Protein AF-A0AAD5Q798-F1 (afdb_monomer)

pLDDT: mean 70.75, std 25.36, range [23.7, 98.62]

Foldseek 3Di:
DDDDDDDDDDDDDDDDPDDDPPDPVVVVPPPPPDDLLVQFLVLQVLLQVLQVVVVADRAFEDLLQQQLAAVQQVQCLVVVHWDQQGPVRDHSVRSSVVSVAAFQFKDKDKDKAQRGSVRVSVVQCVDPQSVCQSNPRQFHYKHKHWDHNAPMIMIMIMTTDHPPGDRPPDRSDCVSCDDDDDDDDDDDDDDDDDPDPDPDPDDDNPPTDGDDPDDDPDPDPDDDDDDDDDDDDDDDDDDDDDDDDDDDDDDDDD

Structure (mmCIF, N/CA/C/O backbone):
data_AF-A0AAD5Q798-F1
#
_entry.id   AF-A0AAD5Q798-F1
#
loop_
_atom_site.group_PDB
_atom_site.id
_atom_site.type_symbol
_atom_site.label_atom_id
_atom_site.label_alt_id
_atom_site.label_comp_id
_atom_site.label_asym_id
_atom_site.label_entity_id
_atom_site.label_seq_id
_atom_site.pdbx_PDB_ins_code
_atom_site.Cartn_x
_atom_site.Cartn_y
_atom_site.Cartn_z
_atom_site.occupancy
_atom_site.B_iso_or_equiv
_atom_site.auth_seq_id
_atom_site.auth_comp_id
_atom_site.auth_asym_id
_atom_site.auth_atom_id
_atom_site.pdbx_PDB_model_num
ATOM 1 N N . MET A 1 1 ? 9.065 -11.729 -93.450 1.00 37.72 1 MET A N 1
ATOM 2 C CA . MET A 1 1 ? 10.370 -12.288 -93.023 1.00 37.72 1 MET A CA 1
ATOM 3 C C . MET A 1 1 ? 10.753 -11.673 -91.680 1.00 37.72 1 MET A C 1
ATOM 5 O O . MET A 1 1 ? 10.197 -10.634 -91.365 1.00 37.72 1 MET A O 1
ATOM 9 N N . LEU A 1 2 ? 11.630 -12.358 -90.933 1.00 41.62 2 LEU A N 1
ATOM 10 C CA . LEU A 1 2 ? 12.451 -11.968 -89.764 1.00 41.62 2 LEU A CA 1
ATOM 11 C C . LEU A 1 2 ? 12.301 -10.528 -89.198 1.00 41.62 2 LEU A C 1
ATOM 13 O O . LEU A 1 2 ? 12.323 -9.563 -89.948 1.00 41.62 2 LEU A O 1
ATOM 17 N N . GLY A 1 3 ? 12.306 -10.308 -87.878 1.00 34.16 3 GLY A N 1
ATOM 18 C CA . GLY A 1 3 ? 12.501 -11.253 -86.770 1.00 34.16 3 GLY A CA 1
ATOM 19 C C . GLY A 1 3 ? 12.591 -10.541 -85.408 1.00 34.16 3 GLY A C 1
ATOM 20 O O . GLY A 1 3 ? 12.744 -9.324 -85.343 1.00 34.16 3 GLY A O 1
ATOM 21 N N . GLN A 1 4 ? 12.484 -11.297 -84.312 1.00 42.72 4 GLN A N 1
ATOM 22 C CA . GLN A 1 4 ? 12.525 -10.768 -82.940 1.00 42.72 4 GLN A CA 1
ATOM 23 C C . GLN A 1 4 ? 13.941 -10.340 -82.523 1.00 42.72 4 GLN A C 1
ATOM 25 O O . GLN A 1 4 ? 14.892 -11.091 -82.745 1.00 42.72 4 GLN A O 1
ATOM 30 N N . ARG A 1 5 ? 14.066 -9.231 -81.778 1.00 50.28 5 ARG A N 1
ATOM 31 C CA . ARG A 1 5 ? 15.153 -9.029 -80.801 1.00 50.28 5 ARG A CA 1
ATOM 32 C C . ARG A 1 5 ? 14.643 -8.356 -79.524 1.00 50.28 5 ARG A C 1
ATOM 34 O O . ARG A 1 5 ? 13.857 -7.419 -79.575 1.00 50.28 5 ARG A O 1
ATOM 41 N N . PHE A 1 6 ? 15.092 -8.895 -78.391 1.00 48.34 6 PHE A N 1
ATOM 42 C CA . PHE A 1 6 ? 14.786 -8.455 -77.028 1.00 48.34 6 PHE A CA 1
ATOM 43 C C . PHE A 1 6 ? 15.482 -7.133 -76.667 1.00 48.34 6 PHE A C 1
ATOM 45 O O . PHE A 1 6 ? 16.641 -6.944 -77.030 1.00 48.34 6 PHE A O 1
ATOM 52 N N . ALA A 1 7 ? 14.844 -6.330 -75.810 1.00 47.34 7 ALA A N 1
ATOM 53 C CA . ALA A 1 7 ? 15.522 -5.511 -74.800 1.00 47.34 7 ALA A CA 1
ATOM 54 C C . ALA A 1 7 ? 14.576 -5.248 -73.608 1.00 47.34 7 ALA A C 1
ATOM 56 O O . ALA A 1 7 ? 13.433 -4.839 -73.798 1.00 47.34 7 ALA A O 1
ATOM 57 N N . LEU A 1 8 ? 15.046 -5.515 -72.385 1.00 45.94 8 LEU A N 1
ATOM 58 C CA . LEU A 1 8 ? 14.332 -5.255 -71.126 1.00 45.94 8 LEU A CA 1
ATOM 59 C C . LEU A 1 8 ? 14.413 -3.769 -70.747 1.00 45.94 8 LEU A C 1
ATOM 61 O O . LEU A 1 8 ? 15.510 -3.232 -70.771 1.00 45.94 8 LEU A O 1
ATOM 65 N N . TYR A 1 9 ? 13.315 -3.189 -70.251 1.00 40.22 9 TYR A N 1
ATOM 66 C CA . TYR A 1 9 ? 13.268 -2.191 -69.159 1.00 40.22 9 TYR A CA 1
ATOM 67 C C . TYR A 1 9 ? 11.860 -2.313 -68.534 1.00 40.22 9 TYR A C 1
ATOM 69 O O . TYR A 1 9 ? 10.866 -2.142 -69.228 1.00 40.22 9 TYR A O 1
ATOM 77 N N . CYS A 1 10 ? 11.704 -2.940 -67.364 1.00 34.66 10 CYS A N 1
ATOM 78 C CA . CYS A 1 10 ? 11.830 -2.364 -66.013 1.00 34.66 10 CYS A CA 1
ATOM 79 C C . CYS A 1 10 ? 10.713 -1.360 -65.645 1.00 34.66 10 CYS A C 1
ATOM 81 O O . CYS A 1 10 ? 10.450 -0.418 -66.380 1.00 34.66 10 CYS A O 1
ATOM 83 N N . ALA A 1 11 ? 10.092 -1.615 -64.482 1.00 40.34 11 ALA A N 1
ATOM 84 C CA . ALA A 1 11 ? 9.000 -0.895 -63.799 1.00 40.34 11 ALA A CA 1
ATOM 85 C C . ALA A 1 11 ? 9.138 0.652 -63.785 1.00 40.34 11 ALA A C 1
ATOM 87 O O . ALA A 1 11 ? 10.227 1.171 -63.995 1.00 40.34 11 ALA A O 1
ATOM 88 N N . VAL A 1 12 ? 8.123 1.483 -63.502 1.00 43.25 12 VAL A N 1
ATOM 89 C CA . VAL A 1 12 ? 7.022 1.448 -62.497 1.00 43.25 12 VAL A CA 1
ATOM 90 C C . VAL A 1 12 ? 5.880 2.383 -63.021 1.00 43.25 12 VAL A C 1
ATOM 92 O O . VAL A 1 12 ? 6.132 3.124 -63.963 1.00 43.25 12 VAL A O 1
ATOM 95 N N . VAL A 1 13 ? 4.618 2.472 -62.555 1.00 42.16 13 VAL A N 1
ATOM 96 C CA . VAL A 1 13 ? 3.884 2.039 -61.339 1.00 42.16 13 VAL A CA 1
ATOM 97 C C . VAL A 1 13 ? 2.417 1.694 -61.692 1.00 42.16 13 VAL A C 1
ATOM 99 O O . VAL A 1 13 ? 1.846 2.302 -62.590 1.00 42.16 13 VAL A O 1
ATOM 102 N N . LEU A 1 14 ? 1.763 0.827 -60.905 1.00 43.94 14 LEU A N 1
ATOM 103 C CA . LEU A 1 14 ? 0.302 0.818 -60.708 1.00 43.94 14 LEU A CA 1
ATOM 104 C C . LEU A 1 14 ? 0.016 0.717 -59.199 1.00 43.94 14 LEU A C 1
ATOM 106 O O . LEU A 1 14 ? 0.146 -0.350 -58.603 1.00 43.94 14 LEU A O 1
ATOM 110 N N . ALA A 1 15 ? -0.310 1.844 -58.562 1.00 49.09 15 ALA A N 1
ATOM 111 C CA . ALA A 1 15 ? -0.605 1.891 -57.131 1.00 49.09 15 ALA A CA 1
ATOM 112 C C . ALA A 1 15 ? -2.064 1.476 -56.885 1.00 49.09 15 ALA A C 1
ATOM 114 O O . ALA A 1 15 ? -2.981 2.292 -56.968 1.00 49.09 15 ALA A O 1
ATOM 115 N N . ALA A 1 16 ? -2.280 0.190 -56.610 1.00 49.53 16 ALA A N 1
ATOM 116 C CA . ALA A 1 16 ? -3.588 -0.324 -56.224 1.00 49.53 16 ALA A CA 1
ATOM 117 C C . ALA A 1 16 ? -3.975 0.162 -54.815 1.00 49.53 16 ALA A C 1
ATOM 119 O O . ALA A 1 16 ? -3.190 0.052 -53.872 1.00 49.53 16 ALA A O 1
ATOM 120 N N . LEU A 1 17 ? -5.211 0.646 -54.662 1.00 55.34 17 LEU A N 1
ATOM 121 C CA . LEU A 1 17 ? -5.813 0.944 -53.360 1.00 55.34 17 LEU A CA 1
ATOM 122 C C . LEU A 1 17 ? -6.152 -0.365 -52.631 1.00 55.34 17 LEU A C 1
ATOM 124 O O . LEU A 1 17 ? -7.282 -0.848 -52.684 1.00 55.34 17 LEU A O 1
ATOM 128 N N . ALA A 1 18 ? -5.169 -0.946 -51.947 1.00 54.50 18 ALA A N 1
ATOM 129 C CA . ALA A 1 18 ? -5.401 -2.034 -51.008 1.00 54.50 18 ALA A CA 1
ATOM 130 C C . ALA A 1 18 ? -5.877 -1.453 -49.669 1.00 54.50 18 ALA A C 1
ATOM 132 O O . ALA A 1 18 ? -5.101 -0.848 -48.928 1.00 54.50 18 ALA A O 1
ATOM 133 N N . GLY A 1 19 ? -7.162 -1.635 -49.354 1.00 50.06 19 GLY A N 1
ATOM 134 C CA . GLY A 1 19 ? -7.671 -1.362 -48.013 1.00 50.06 19 GLY A CA 1
ATOM 135 C C . GLY A 1 19 ? -6.946 -2.245 -46.997 1.00 50.06 19 GLY A C 1
ATOM 136 O O . GLY A 1 19 ? -6.866 -3.458 -47.182 1.00 50.06 19 GLY A O 1
ATOM 137 N N . ALA A 1 20 ? -6.409 -1.644 -45.935 1.00 52.22 20 ALA A N 1
ATOM 138 C CA . ALA A 1 20 ? -5.707 -2.379 -44.891 1.00 52.22 20 ALA A CA 1
ATOM 139 C C . ALA A 1 20 ? -6.696 -3.224 -44.071 1.00 52.22 20 ALA A C 1
ATOM 141 O O . ALA A 1 20 ? -7.249 -2.769 -43.068 1.00 52.22 20 ALA A O 1
ATOM 142 N N . SER A 1 21 ? -6.909 -4.472 -44.487 1.00 57.09 21 SER A N 1
ATOM 143 C CA . SER A 1 21 ? -7.506 -5.502 -43.643 1.00 57.09 21 SER A CA 1
ATOM 144 C C . SER A 1 21 ? -6.553 -5.778 -42.481 1.00 57.09 21 SER A C 1
ATOM 146 O O . SER 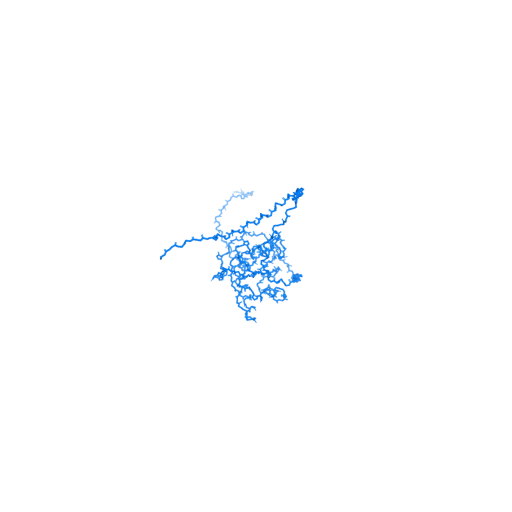A 1 21 ? -5.564 -6.494 -42.636 1.00 57.09 21 SER A O 1
ATOM 148 N N . VAL A 1 22 ? -6.825 -5.160 -41.331 1.00 53.00 22 VAL A N 1
ATOM 149 C CA . VAL A 1 22 ? -6.045 -5.372 -40.108 1.00 53.00 22 VAL A CA 1
ATOM 150 C C . VAL A 1 22 ? -6.240 -6.819 -39.668 1.00 53.00 22 VAL A C 1
ATOM 152 O O . VAL A 1 22 ? -7.360 -7.235 -39.373 1.00 53.00 22 VAL A O 1
ATOM 155 N N . ASP A 1 23 ? -5.159 -7.594 -39.671 1.00 48.47 23 ASP A N 1
ATOM 156 C CA . ASP A 1 23 ? -5.241 -9.035 -39.474 1.00 48.47 23 ASP A CA 1
ATOM 157 C C . ASP A 1 23 ? -5.707 -9.371 -38.047 1.00 48.47 23 ASP A C 1
ATOM 159 O O . ASP A 1 23 ? -5.118 -8.930 -37.053 1.00 48.47 23 ASP A O 1
ATOM 163 N N . ALA A 1 24 ? -6.768 -10.174 -37.924 1.00 48.47 24 ALA A N 1
ATOM 164 C CA . ALA A 1 24 ? -7.357 -10.540 -36.635 1.00 48.47 24 ALA A CA 1
ATOM 165 C C . ALA A 1 24 ? -6.389 -11.342 -35.741 1.00 48.47 24 ALA A C 1
ATOM 167 O O . ALA A 1 24 ? -6.603 -11.453 -34.530 1.00 48.47 24 ALA A O 1
ATOM 168 N N . GLN A 1 25 ? -5.306 -11.881 -36.312 1.00 40.69 25 GLN A N 1
ATOM 169 C CA . GLN A 1 25 ? -4.213 -12.496 -35.561 1.00 40.69 25 GLN A CA 1
ATOM 170 C C . GLN A 1 25 ? -3.390 -11.468 -34.763 1.00 40.69 25 GLN A C 1
ATOM 172 O O . GLN A 1 25 ? -2.947 -11.776 -33.655 1.00 40.69 25 GLN A O 1
ATOM 177 N N . GLN A 1 26 ? -3.254 -10.228 -35.246 1.00 40.47 26 GLN A N 1
ATOM 178 C CA . GLN A 1 26 ? -2.450 -9.184 -34.597 1.00 40.47 26 GLN A CA 1
ATOM 179 C C . GLN A 1 26 ? -3.077 -8.665 -33.287 1.00 40.47 26 GLN A C 1
ATOM 181 O O . GLN A 1 26 ? -2.371 -8.149 -32.422 1.00 40.47 26 GLN A O 1
ATOM 186 N N . LEU A 1 27 ? -4.383 -8.878 -33.084 1.00 42.06 27 LEU A N 1
ATOM 187 C CA . LEU A 1 27 ? -5.088 -8.552 -31.836 1.00 42.06 27 LEU A CA 1
ATOM 188 C C . LEU A 1 27 ? -4.934 -9.619 -30.734 1.00 42.06 27 LEU A C 1
ATOM 190 O O . LEU A 1 27 ? -5.268 -9.355 -29.582 1.00 42.06 27 LEU A O 1
ATOM 194 N N . ARG A 1 28 ? -4.412 -10.815 -31.046 1.00 44.94 28 ARG A N 1
ATOM 195 C CA . ARG A 1 28 ? -4.297 -11.934 -30.084 1.00 44.94 28 ARG A CA 1
ATOM 196 C C . ARG A 1 28 ? -3.003 -11.930 -29.256 1.00 44.94 28 ARG A C 1
ATOM 198 O O . ARG A 1 28 ? -2.849 -12.773 -28.380 1.00 44.94 28 ARG A O 1
ATOM 205 N N . GLY A 1 29 ? -2.084 -10.998 -29.526 1.00 36.91 29 GLY A N 1
ATOM 206 C CA . GLY A 1 29 ? -0.785 -10.883 -28.846 1.00 36.91 29 GLY A CA 1
ATOM 207 C C . GLY A 1 29 ? -0.753 -9.942 -27.635 1.00 36.91 29 GLY A C 1
ATOM 208 O O . GLY A 1 29 ? 0.211 -9.965 -26.871 1.00 36.91 29 GLY A O 1
ATOM 209 N N . LEU A 1 30 ? -1.791 -9.126 -27.427 1.00 38.94 30 LEU A N 1
ATOM 210 C CA . LEU A 1 30 ? -1.922 -8.317 -26.216 1.00 38.94 30 LEU A CA 1
ATOM 211 C C . LEU A 1 30 ? -2.427 -9.208 -25.079 1.00 38.94 30 LEU A C 1
ATOM 213 O O . LEU A 1 30 ? -3.630 -9.311 -24.845 1.00 38.94 30 LEU A O 1
ATOM 217 N N . GLN A 1 31 ? -1.502 -9.845 -24.354 1.00 37.50 31 GLN A N 1
ATOM 218 C CA . GLN A 1 31 ? -1.828 -10.417 -23.051 1.00 37.50 31 GLN A CA 1
ATOM 219 C C . GLN A 1 31 ? -2.333 -9.273 -22.166 1.00 37.50 31 GLN A C 1
ATOM 221 O O . GLN A 1 31 ? -1.549 -8.438 -21.709 1.00 37.50 31 GLN A O 1
ATOM 226 N N . ALA A 1 32 ? -3.648 -9.221 -21.961 1.00 41.81 32 ALA A N 1
ATOM 227 C CA . ALA A 1 32 ? -4.280 -8.239 -21.101 1.00 41.81 32 ALA A CA 1
ATOM 228 C C . ALA A 1 32 ? -3.849 -8.508 -19.656 1.00 41.81 32 ALA A C 1
ATOM 230 O O . ALA A 1 32 ? -4.458 -9.307 -18.944 1.00 41.81 32 ALA A O 1
ATOM 231 N N . TYR A 1 33 ? -2.773 -7.845 -19.226 1.00 45.94 33 TYR A N 1
ATOM 232 C CA . TYR A 1 33 ? -2.523 -7.648 -17.806 1.00 45.94 33 TYR A CA 1
ATOM 233 C C . TYR A 1 33 ? -3.789 -7.005 -17.228 1.00 45.94 33 TYR A C 1
ATOM 235 O O . TYR A 1 33 ? -4.255 -6.008 -17.792 1.00 45.94 33 TYR A O 1
ATOM 243 N N . PRO A 1 34 ? -4.392 -7.583 -16.176 1.00 54.12 34 PRO A N 1
ATOM 244 C CA . PRO A 1 34 ? -5.629 -7.050 -15.627 1.00 54.12 34 PRO A CA 1
ATOM 245 C C . PRO A 1 34 ? -5.404 -5.599 -15.197 1.00 54.12 34 PRO A C 1
ATOM 247 O O . PRO A 1 34 ? -4.316 -5.239 -14.735 1.00 54.12 34 PRO A O 1
ATOM 250 N N . SER A 1 35 ? -6.424 -4.757 -15.384 1.00 62.06 35 SER A N 1
ATOM 251 C CA . SER A 1 35 ? -6.331 -3.340 -15.037 1.00 62.06 35 SER A CA 1
ATOM 252 C C . SER A 1 35 ? -5.946 -3.179 -13.563 1.00 62.06 35 SER A C 1
ATOM 254 O O . SER A 1 35 ? -6.267 -4.019 -12.718 1.00 62.06 35 SER A O 1
ATOM 256 N N . THR A 1 36 ? -5.289 -2.070 -13.219 1.00 73.06 36 THR A N 1
ATOM 257 C CA . THR A 1 36 ? -4.998 -1.733 -11.815 1.00 73.06 36 THR A CA 1
ATOM 258 C C . THR A 1 36 ? -6.273 -1.747 -10.956 1.00 73.06 36 THR A C 1
ATOM 260 O O . THR A 1 36 ? -6.210 -2.089 -9.778 1.00 73.06 36 THR A O 1
ATOM 263 N N . ALA A 1 37 ? -7.439 -1.450 -11.546 1.00 73.00 37 ALA A N 1
ATOM 264 C CA . ALA A 1 37 ? -8.748 -1.581 -10.910 1.00 73.00 37 ALA A CA 1
ATOM 265 C C . ALA A 1 37 ? -9.127 -3.052 -10.634 1.00 73.00 37 ALA A C 1
ATOM 267 O O . ALA A 1 37 ? -9.430 -3.396 -9.490 1.00 73.00 37 ALA A O 1
ATOM 268 N N . ALA A 1 38 ? -9.006 -3.945 -11.625 1.00 78.19 38 ALA A N 1
ATOM 269 C CA . ALA A 1 38 ? -9.237 -5.382 -11.453 1.00 78.19 38 ALA A CA 1
ATOM 270 C C . ALA A 1 38 ? -8.311 -6.005 -10.389 1.00 78.19 38 ALA A C 1
ATOM 272 O O . ALA A 1 38 ? -8.790 -6.720 -9.504 1.00 78.19 38 ALA A O 1
ATOM 273 N N . PHE A 1 39 ? -7.013 -5.676 -10.404 1.00 86.56 39 PHE A N 1
ATOM 274 C CA . PHE A 1 39 ? -6.092 -6.081 -9.336 1.00 86.56 39 PHE A CA 1
ATOM 275 C C . PHE A 1 39 ? -6.471 -5.476 -7.978 1.00 86.56 39 PHE A C 1
ATOM 277 O O . PHE A 1 39 ? -6.388 -6.173 -6.971 1.00 86.56 39 PHE A O 1
ATOM 284 N N . SER A 1 40 ? -6.928 -4.221 -7.919 1.00 86.94 40 SER A N 1
ATOM 285 C CA . SER A 1 40 ? -7.303 -3.576 -6.653 1.00 86.94 40 SER A CA 1
ATOM 286 C C . SER A 1 40 ? -8.547 -4.203 -6.018 1.00 86.94 40 SER A C 1
ATOM 288 O O . SER A 1 40 ? -8.565 -4.432 -4.805 1.00 86.94 40 SER A O 1
ATOM 290 N N . LYS A 1 41 ? -9.540 -4.596 -6.828 1.00 88.25 41 LYS A N 1
ATOM 291 C CA . LYS A 1 41 ? -10.688 -5.389 -6.365 1.00 88.25 41 LYS A CA 1
ATOM 292 C C . LYS A 1 41 ? -10.242 -6.748 -5.812 1.00 88.25 41 LYS A C 1
ATOM 294 O O . LYS A 1 41 ? -10.515 -7.039 -4.649 1.00 88.25 41 LYS A O 1
ATOM 299 N N . GLN A 1 42 ? -9.500 -7.530 -6.602 1.00 92.38 42 GLN A N 1
ATOM 300 C CA . GLN A 1 42 ? -8.986 -8.845 -6.190 1.00 92.38 42 GLN A CA 1
ATOM 301 C C . GLN A 1 42 ? -8.135 -8.766 -4.913 1.00 92.38 42 GLN A C 1
ATOM 303 O O . GLN A 1 42 ? -8.235 -9.623 -4.037 1.00 92.38 42 GLN A O 1
ATOM 308 N N . MET A 1 43 ? -7.307 -7.726 -4.787 1.00 96.25 43 MET A N 1
ATOM 309 C CA . MET A 1 43 ? -6.451 -7.498 -3.625 1.00 96.25 43 MET A CA 1
ATOM 310 C C . MET A 1 43 ? -7.268 -7.238 -2.357 1.00 96.25 43 MET A C 1
ATOM 312 O O . MET A 1 43 ? -6.980 -7.821 -1.312 1.00 96.25 43 MET A O 1
ATOM 316 N N . LEU A 1 44 ? -8.293 -6.385 -2.439 1.00 95.81 44 LEU A N 1
ATOM 317 C CA . LEU A 1 44 ? -9.174 -6.096 -1.308 1.00 95.81 44 LEU A CA 1
ATOM 318 C C . LEU A 1 44 ? -9.981 -7.335 -0.892 1.00 95.81 44 LEU A C 1
ATOM 320 O O . LEU A 1 44 ? -10.108 -7.608 0.301 1.00 95.81 44 LEU A O 1
ATOM 324 N N . GLU A 1 45 ? -10.479 -8.108 -1.858 1.00 95.69 45 GLU A N 1
ATOM 325 C CA . GLU A 1 45 ? -11.169 -9.381 -1.616 1.00 95.69 45 GLU A CA 1
ATOM 326 C C . GLU A 1 45 ? -10.249 -10.394 -0.914 1.00 95.69 45 GLU A C 1
ATOM 328 O O . GLU A 1 45 ? -10.631 -10.955 0.113 1.00 95.69 45 GLU A O 1
ATOM 333 N N . ALA A 1 46 ? -9.009 -10.564 -1.385 1.00 97.75 46 ALA A N 1
ATOM 334 C CA . ALA A 1 46 ? -8.029 -11.463 -0.773 1.00 97.75 46 ALA A CA 1
ATOM 335 C C . ALA A 1 46 ? -7.625 -11.027 0.650 1.00 97.75 46 ALA A C 1
ATOM 337 O O . ALA A 1 46 ? -7.581 -11.851 1.565 1.00 97.75 46 ALA A O 1
ATOM 338 N N . VAL A 1 47 ? -7.384 -9.729 0.873 1.00 98.38 47 VAL A N 1
ATOM 339 C CA . VAL A 1 47 ? -7.115 -9.166 2.210 1.00 98.38 47 VAL A CA 1
ATOM 340 C C . VAL A 1 47 ? -8.291 -9.407 3.154 1.00 98.38 47 VAL A C 1
ATOM 342 O O . VAL A 1 47 ? -8.094 -9.848 4.288 1.00 98.38 47 VAL A O 1
ATOM 345 N N . ASN A 1 48 ? -9.520 -9.164 2.699 1.00 98.25 48 ASN A N 1
ATOM 346 C CA . ASN A 1 48 ? -10.709 -9.358 3.521 1.00 98.25 48 ASN A CA 1
ATOM 347 C C . ASN A 1 48 ? -11.015 -10.839 3.784 1.00 98.25 48 ASN A C 1
ATOM 349 O O . ASN A 1 48 ? -11.483 -11.158 4.875 1.00 98.25 48 ASN A O 1
ATOM 353 N N . ALA A 1 49 ? -10.672 -11.749 2.870 1.00 98.31 49 ALA A N 1
ATOM 354 C CA . ALA A 1 49 ? -10.738 -13.188 3.114 1.00 98.31 49 ALA A CA 1
ATOM 355 C C . ALA A 1 49 ? -9.777 -13.628 4.236 1.00 98.31 49 ALA A C 1
ATOM 357 O O . ALA A 1 49 ? -10.180 -14.372 5.131 1.00 98.31 49 ALA A O 1
ATOM 358 N N . GLU A 1 50 ? -8.533 -13.133 4.257 1.00 98.06 50 GLU A N 1
ATOM 359 C CA . GLU A 1 50 ? -7.592 -13.418 5.355 1.00 98.06 50 GLU A CA 1
ATOM 360 C C . GLU A 1 50 ? -8.039 -12.816 6.694 1.00 98.06 50 GLU A C 1
ATOM 362 O O . GLU A 1 50 ? -7.883 -13.440 7.744 1.00 98.06 50 GLU A O 1
ATOM 367 N N . ARG A 1 51 ? -8.655 -11.630 6.671 1.00 98.44 51 ARG A N 1
ATOM 368 C CA . ARG A 1 51 ? -9.227 -10.988 7.865 1.00 98.44 51 ARG A CA 1
ATOM 369 C C . ARG A 1 51 ? -10.449 -11.736 8.403 1.00 98.44 51 ARG A C 1
ATOM 371 O O . ARG A 1 51 ? -10.544 -11.943 9.613 1.00 98.44 51 ARG A O 1
ATOM 378 N N . ALA A 1 52 ? -11.331 -12.215 7.525 1.00 98.25 52 ALA A N 1
ATOM 379 C CA . ALA A 1 52 ? -12.506 -13.002 7.897 1.00 98.25 52 ALA A CA 1
ATOM 380 C C . ALA A 1 52 ? -12.127 -14.315 8.605 1.00 98.25 52 ALA A C 1
ATOM 382 O O . ALA A 1 52 ? -12.725 -14.648 9.627 1.00 98.25 52 ALA A O 1
ATOM 383 N N . LYS A 1 53 ? -11.058 -15.000 8.160 1.00 97.81 53 LYS A N 1
ATOM 384 C CA . LYS A 1 53 ? -10.487 -16.183 8.845 1.00 97.81 53 LYS A CA 1
ATOM 385 C C . LYS A 1 53 ? -10.036 -15.912 10.288 1.00 97.81 53 LYS A C 1
ATOM 387 O O . LYS A 1 53 ? -9.744 -16.857 11.012 1.00 97.81 53 LYS A O 1
ATOM 392 N N . GLN A 1 54 ? -9.901 -14.649 10.688 1.00 97.12 54 GLN A N 1
ATOM 393 C CA . GLN A 1 54 ? -9.480 -14.215 12.025 1.00 97.12 54 GLN A CA 1
ATOM 394 C C . GLN A 1 54 ? -10.600 -13.475 12.782 1.00 97.12 54 GLN A C 1
ATOM 396 O O . GLN A 1 54 ? -10.338 -12.863 13.817 1.00 97.12 54 GLN A O 1
ATOM 401 N N . GLY A 1 55 ? -11.837 -13.485 12.265 1.00 97.00 55 GLY A N 1
ATOM 402 C CA . GLY A 1 55 ? -12.973 -12.766 12.853 1.00 97.00 55 GLY A CA 1
ATOM 403 C C . GLY A 1 55 ? -12.829 -11.239 12.830 1.00 97.00 55 GLY A C 1
ATOM 404 O O . GLY A 1 55 ? -13.455 -10.551 13.634 1.00 97.00 55 GLY A O 1
ATOM 405 N N . LEU A 1 56 ? -11.978 -10.694 11.955 1.00 97.19 56 LEU A N 1
ATOM 406 C CA . LEU A 1 56 ? -11.733 -9.257 11.851 1.00 97.19 56 LEU A CA 1
ATOM 407 C C . LEU A 1 56 ? -12.696 -8.600 10.863 1.00 97.19 56 LEU A C 1
ATOM 409 O O . LEU A 1 56 ? -12.947 -9.133 9.782 1.00 97.19 56 LEU A O 1
ATOM 413 N N . SER A 1 57 ? -13.151 -7.389 11.193 1.00 95.81 57 SER A N 1
ATOM 414 C CA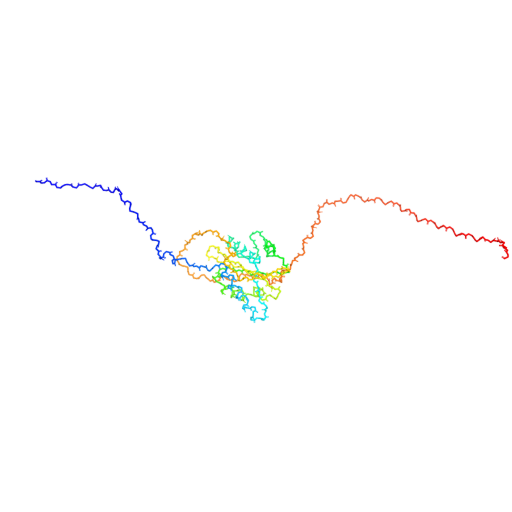 . SER A 1 57 ? -13.950 -6.566 10.283 1.00 95.81 57 SER A CA 1
ATOM 415 C C . SER A 1 57 ? -13.227 -6.352 8.944 1.00 95.81 57 SER A C 1
ATOM 417 O O . SER A 1 57 ? -12.009 -6.099 8.944 1.00 95.81 57 SER A O 1
ATOM 419 N N . PRO A 1 58 ? -13.948 -6.408 7.808 1.00 96.81 58 PRO A N 1
ATOM 420 C CA . PRO A 1 58 ? -13.366 -6.130 6.505 1.00 96.81 58 PRO A CA 1
ATOM 421 C C . PRO A 1 58 ? -12.868 -4.684 6.444 1.00 96.81 58 PRO A C 1
ATOM 423 O O . PRO A 1 58 ? -13.469 -3.771 7.014 1.00 96.81 58 PRO A O 1
ATOM 426 N N . LEU A 1 59 ? -11.768 -4.479 5.728 1.00 96.69 59 LEU A N 1
ATOM 427 C CA . LEU A 1 59 ? -11.359 -3.155 5.287 1.00 96.69 59 LEU A CA 1
ATOM 428 C C . LEU A 1 59 ? -12.242 -2.719 4.120 1.00 96.69 59 LEU A C 1
ATOM 430 O O . LEU A 1 59 ? -12.724 -3.551 3.348 1.00 96.69 59 LEU A O 1
ATOM 434 N N . CYS A 1 60 ? -12.401 -1.412 3.954 1.00 92.94 60 CYS A N 1
ATOM 435 C CA . CYS A 1 60 ? -13.063 -0.832 2.795 1.00 92.94 60 CYS A CA 1
ATOM 436 C C . CYS A 1 60 ? -12.093 -0.020 1.935 1.00 92.94 60 CYS A C 1
ATOM 438 O O . CYS A 1 60 ? -11.084 0.500 2.417 1.00 92.94 60 CYS A O 1
ATOM 440 N N . TYR A 1 61 ? -12.410 0.091 0.648 1.00 94.19 61 TYR A N 1
ATOM 441 C CA . TYR A 1 61 ? -11.653 0.908 -0.291 1.00 94.19 61 TYR A CA 1
ATOM 442 C C . TYR A 1 61 ? -11.721 2.399 0.086 1.00 94.19 61 TYR A C 1
ATOM 444 O O . TYR A 1 61 ? -12.777 2.908 0.469 1.00 94.19 61 TYR A O 1
ATOM 452 N N . ASN A 1 62 ? -10.593 3.102 -0.033 1.00 94.69 62 ASN A N 1
ATOM 453 C CA . ASN A 1 62 ? -10.541 4.561 0.025 1.00 94.69 62 ASN A CA 1
ATOM 454 C C . ASN A 1 62 ? -9.585 5.100 -1.048 1.00 94.69 62 ASN A C 1
ATOM 456 O O . ASN A 1 62 ? -8.392 4.776 -1.065 1.00 94.69 62 ASN A O 1
ATOM 460 N N . LYS A 1 63 ? -10.090 5.974 -1.920 1.00 93.31 63 LYS A N 1
ATOM 461 C CA . LYS A 1 63 ? -9.360 6.476 -3.093 1.00 93.31 63 LYS A CA 1
ATOM 462 C C . LYS A 1 63 ? -8.099 7.267 -2.755 1.00 93.31 63 LYS A C 1
ATOM 464 O O . LYS A 1 63 ? -7.131 7.188 -3.504 1.00 93.31 63 LYS A O 1
ATOM 469 N N . LYS A 1 64 ? -8.052 7.969 -1.616 1.00 95.38 64 LYS A N 1
ATOM 470 C CA . LYS A 1 64 ? -6.854 8.713 -1.181 1.00 95.38 64 LYS A CA 1
ATOM 471 C C . LYS A 1 64 ? -5.740 7.756 -0.750 1.00 95.38 64 LYS A C 1
ATOM 473 O O . LYS A 1 64 ? -4.587 7.920 -1.144 1.00 95.38 64 LYS A O 1
ATOM 478 N N . VAL A 1 65 ? -6.093 6.723 0.021 1.00 96.50 65 VAL A N 1
ATOM 479 C CA . VAL A 1 65 ? -5.163 5.653 0.429 1.00 96.50 65 VAL A CA 1
ATOM 480 C C . VAL A 1 65 ? -4.664 4.890 -0.801 1.00 96.50 65 VAL A C 1
ATOM 482 O O . VAL A 1 65 ? -3.470 4.606 -0.909 1.00 96.50 65 VAL A O 1
ATOM 485 N N . ASN A 1 66 ? -5.548 4.630 -1.770 1.00 95.50 66 ASN A N 1
ATOM 486 C CA . ASN A 1 66 ? -5.202 3.986 -3.034 1.00 95.50 66 ASN A CA 1
ATOM 487 C C . ASN A 1 66 ? -4.277 4.847 -3.905 1.00 95.50 66 ASN A C 1
ATOM 489 O O . ASN A 1 66 ? -3.246 4.354 -4.349 1.00 95.50 66 ASN A O 1
ATOM 493 N N . ALA A 1 67 ? -4.569 6.137 -4.085 1.00 93.25 67 ALA A N 1
ATOM 494 C CA . ALA A 1 67 ? -3.688 7.066 -4.796 1.00 93.25 67 ALA A CA 1
ATOM 495 C C . ALA A 1 67 ? -2.291 7.128 -4.151 1.00 93.25 67 ALA A C 1
ATOM 497 O O . ALA A 1 67 ? -1.277 7.101 -4.849 1.00 93.25 67 ALA A O 1
ATOM 498 N N . ALA A 1 68 ? -2.219 7.109 -2.815 1.00 95.62 68 ALA A N 1
ATOM 499 C CA . ALA A 1 68 ? -0.954 7.073 -2.085 1.00 95.62 68 ALA A CA 1
ATOM 500 C C . ALA A 1 68 ? -0.183 5.760 -2.298 1.00 95.62 68 ALA A C 1
ATOM 502 O O . ALA A 1 68 ? 1.047 5.760 -2.195 1.00 95.62 68 ALA A O 1
ATOM 503 N N . ALA A 1 69 ? -0.877 4.641 -2.522 1.00 97.31 69 ALA A N 1
ATOM 504 C CA . ALA A 1 69 ? -0.278 3.336 -2.785 1.00 97.31 69 ALA A CA 1
ATOM 505 C C . ALA A 1 69 ? 0.186 3.223 -4.245 1.00 97.31 69 ALA A C 1
ATOM 507 O O . ALA A 1 69 ? 1.326 2.831 -4.483 1.00 97.31 69 ALA A O 1
ATOM 508 N N . GLN A 1 70 ? -0.639 3.654 -5.205 1.00 97.44 70 GLN A N 1
ATOM 509 C CA . GLN A 1 70 ? -0.292 3.682 -6.627 1.00 97.44 70 GLN A CA 1
ATOM 510 C C . GLN A 1 70 ? 0.928 4.561 -6.896 1.00 97.44 70 GLN A C 1
ATOM 512 O O . GLN A 1 70 ? 1.910 4.065 -7.439 1.00 97.44 70 GLN A O 1
ATOM 517 N N . ALA A 1 71 ? 0.933 5.805 -6.402 1.00 94.44 71 ALA A N 1
ATOM 518 C CA . ALA A 1 71 ? 2.063 6.718 -6.575 1.00 94.44 71 ALA A CA 1
ATOM 519 C C . ALA A 1 71 ? 3.386 6.159 -6.012 1.00 94.44 71 ALA A C 1
ATOM 521 O O . ALA A 1 71 ? 4.461 6.512 -6.496 1.00 94.44 71 ALA A O 1
ATOM 522 N N . HIS A 1 72 ? 3.316 5.279 -5.002 1.00 97.19 72 HIS A N 1
ATOM 523 C CA . HIS A 1 72 ? 4.483 4.592 -4.443 1.00 97.19 72 HIS A CA 1
ATOM 524 C C . HIS A 1 72 ? 4.923 3.384 -5.279 1.00 97.19 72 HIS A C 1
ATOM 526 O O . HIS A 1 72 ? 6.117 3.150 -5.437 1.00 97.19 72 HIS A O 1
ATOM 532 N N . SER A 1 73 ? 3.992 2.630 -5.864 1.00 97.06 73 SER A N 1
ATOM 533 C CA . SER A 1 73 ? 4.339 1.577 -6.828 1.00 97.06 73 SER A CA 1
ATOM 534 C C . SER A 1 73 ? 4.936 2.161 -8.109 1.00 97.06 73 SER A C 1
ATOM 536 O O . SER A 1 73 ? 5.955 1.655 -8.574 1.00 97.06 73 SER A O 1
ATOM 538 N N . ASP A 1 74 ? 4.390 3.268 -8.623 1.00 96.69 74 ASP A N 1
ATOM 539 C CA . ASP A 1 74 ? 4.961 4.011 -9.755 1.00 96.69 74 ASP A CA 1
ATOM 540 C C . ASP A 1 74 ? 6.400 4.457 -9.456 1.00 96.69 74 ASP A C 1
ATOM 542 O O . ASP A 1 74 ? 7.282 4.373 -10.307 1.00 96.69 74 ASP A O 1
ATOM 546 N N . ASP A 1 75 ? 6.659 4.912 -8.229 1.00 95.31 75 ASP A N 1
ATOM 547 C CA . ASP A 1 75 ? 7.983 5.350 -7.795 1.00 95.31 75 ASP A CA 1
ATOM 548 C C . ASP A 1 75 ? 8.998 4.206 -7.683 1.00 95.31 75 ASP A C 1
ATOM 550 O O . ASP A 1 75 ? 10.120 4.314 -8.190 1.00 95.31 75 ASP A O 1
ATOM 554 N N . GLN A 1 76 ? 8.588 3.078 -7.101 1.00 96.81 76 GLN A N 1
ATOM 555 C CA . GLN A 1 76 ? 9.396 1.858 -7.042 1.00 96.81 76 GLN A CA 1
ATOM 556 C C . GLN A 1 76 ? 9.667 1.286 -8.444 1.00 96.81 76 GLN A C 1
ATOM 558 O O . GLN A 1 76 ? 10.779 0.838 -8.716 1.00 96.81 76 GLN A O 1
ATOM 563 N N . ALA A 1 77 ? 8.699 1.365 -9.365 1.00 95.81 77 ALA A N 1
ATOM 564 C CA . ALA A 1 77 ? 8.858 0.944 -10.755 1.00 95.81 77 ALA A CA 1
ATOM 565 C C . ALA A 1 77 ? 9.813 1.856 -11.547 1.00 95.81 77 ALA A C 1
ATOM 567 O O . ALA A 1 77 ? 10.704 1.348 -12.232 1.00 95.81 77 ALA A O 1
ATOM 568 N N . ARG A 1 78 ? 9.690 3.188 -11.417 1.00 95.44 78 ARG A N 1
ATOM 569 C CA . ARG A 1 78 ? 10.609 4.166 -12.039 1.00 95.44 78 ARG A CA 1
ATOM 570 C C . ARG A 1 78 ? 12.043 4.004 -11.538 1.00 95.44 78 ARG A C 1
ATOM 572 O O . ARG A 1 78 ? 12.972 3.973 -12.339 1.00 95.44 78 ARG A O 1
ATOM 579 N N . SER A 1 79 ? 12.220 3.885 -10.222 1.00 93.19 79 SER A N 1
ATOM 580 C CA . SER A 1 79 ? 13.533 3.706 -9.583 1.00 93.19 79 SER A CA 1
ATOM 581 C C . SER A 1 79 ? 14.065 2.268 -9.651 1.00 93.19 79 SER A C 1
ATOM 583 O O . SER A 1 79 ? 15.209 2.020 -9.272 1.00 93.19 79 SER A O 1
ATOM 585 N N . LYS A 1 80 ? 13.242 1.319 -10.122 1.00 94.12 80 LYS A N 1
ATOM 586 C CA . LYS A 1 80 ? 13.483 -0.134 -10.133 1.00 94.12 80 LYS A CA 1
ATOM 587 C C . LYS A 1 80 ? 13.891 -0.702 -8.763 1.00 94.12 80 LYS A C 1
ATOM 589 O O . LYS A 1 80 ? 14.574 -1.724 -8.682 1.00 94.12 80 LYS A O 1
ATOM 594 N N . LYS A 1 81 ? 13.442 -0.077 -7.671 1.00 93.81 81 LYS A N 1
ATOM 595 C CA . LYS A 1 81 ? 13.839 -0.394 -6.294 1.00 93.81 81 LYS A CA 1
ATOM 596 C C . LYS A 1 81 ? 12.611 -0.569 -5.406 1.00 93.81 81 LYS A C 1
ATOM 598 O O . LYS A 1 81 ? 11.835 0.362 -5.239 1.00 93.81 81 LYS A O 1
ATOM 603 N N . MET A 1 82 ? 12.471 -1.743 -4.791 1.00 96.62 82 MET A N 1
ATOM 604 C CA . MET A 1 82 ? 11.464 -1.975 -3.751 1.00 96.62 82 MET A CA 1
ATOM 605 C C . MET A 1 82 ? 11.947 -1.366 -2.424 1.00 96.62 82 MET A C 1
ATOM 607 O O . MET A 1 82 ? 13.107 -1.548 -2.047 1.00 96.62 82 MET A O 1
ATOM 611 N N . SER A 1 83 ? 11.103 -0.564 -1.772 1.00 94.69 83 SER A N 1
ATOM 612 C CA . SER A 1 83 ? 11.473 0.249 -0.603 1.00 94.69 83 SER A CA 1
ATOM 613 C C . SER A 1 83 ? 10.236 0.828 0.089 1.00 94.69 83 SER A C 1
ATOM 615 O O . SER A 1 83 ? 9.304 1.257 -0.584 1.00 94.69 83 SER A O 1
ATOM 617 N N . HIS A 1 84 ? 10.249 0.940 1.420 1.00 95.94 84 HIS A N 1
ATOM 618 C CA . HIS A 1 84 ? 9.245 1.713 2.174 1.00 95.94 84 HIS A CA 1
ATOM 619 C C . HIS A 1 84 ? 9.473 3.235 2.106 1.00 95.94 84 HIS A C 1
ATOM 621 O O . HIS A 1 84 ? 8.537 4.033 2.220 1.00 95.94 84 HIS A O 1
ATOM 627 N N . THR A 1 85 ? 10.716 3.664 1.890 1.00 93.44 85 THR A N 1
ATOM 628 C CA . THR A 1 85 ? 11.061 5.072 1.656 1.00 93.44 85 THR A CA 1
ATOM 629 C C . THR A 1 85 ? 10.953 5.367 0.163 1.00 93.44 85 THR A C 1
ATOM 631 O O . THR A 1 85 ? 11.519 4.625 -0.642 1.00 93.44 85 THR A O 1
ATOM 634 N N . GLY A 1 86 ? 10.236 6.428 -0.214 1.00 87.94 86 GLY A N 1
ATOM 635 C CA . GLY A 1 86 ? 10.169 6.879 -1.609 1.00 87.94 86 GLY A CA 1
ATOM 636 C C . GLY A 1 86 ? 11.528 7.376 -2.114 1.00 87.94 86 GLY A C 1
ATOM 637 O O . GLY A 1 86 ? 12.392 7.753 -1.322 1.00 87.94 86 GLY A O 1
ATOM 638 N N . SER A 1 87 ? 11.717 7.425 -3.431 1.00 90.81 87 SER A N 1
ATOM 639 C CA . SER A 1 87 ? 12.932 7.926 -4.091 1.00 90.81 87 SER A CA 1
ATOM 640 C C . SER A 1 87 ? 13.286 9.364 -3.686 1.00 90.81 87 SER A C 1
ATOM 642 O O . SER A 1 87 ? 14.458 9.717 -3.597 1.00 90.81 87 SER A O 1
ATOM 644 N N . ASN A 1 88 ? 12.271 10.162 -3.347 1.00 88.50 88 ASN A N 1
ATOM 645 C CA . ASN A 1 88 ? 12.374 11.522 -2.815 1.00 88.50 88 ASN A CA 1
ATOM 646 C C . ASN A 1 88 ? 12.562 11.599 -1.282 1.00 88.50 88 ASN A C 1
ATOM 648 O O . ASN A 1 88 ? 12.368 12.662 -0.698 1.00 88.50 88 ASN A O 1
ATOM 652 N N . GLY A 1 89 ? 12.851 10.483 -0.608 1.00 91.25 89 GLY A N 1
ATOM 653 C CA . GLY A 1 89 ? 12.981 10.410 0.851 1.00 91.25 89 GLY A CA 1
ATOM 654 C C . GLY A 1 89 ? 11.65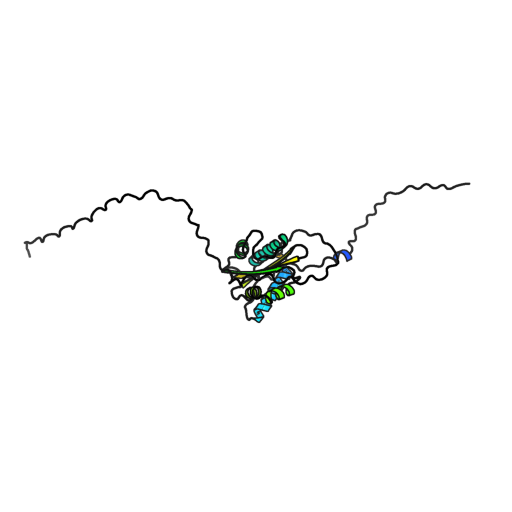7 10.354 1.625 1.00 91.25 89 GLY A C 1
ATOM 655 O O . GLY A 1 89 ? 11.683 10.285 2.852 1.00 91.25 89 GLY A O 1
ATOM 656 N N . SER A 1 90 ? 10.498 10.370 0.952 1.00 85.56 90 SER A N 1
ATOM 657 C CA . SER A 1 90 ? 9.200 10.407 1.642 1.00 85.56 90 SER A CA 1
ATOM 658 C C . SER A 1 90 ? 8.904 9.145 2.459 1.00 85.56 90 SER A C 1
ATOM 660 O O . SER A 1 90 ? 9.201 8.020 2.045 1.00 85.56 90 SER A O 1
ATOM 662 N N . THR A 1 91 ? 8.236 9.328 3.598 1.00 92.88 91 THR A N 1
ATOM 663 C CA . THR A 1 91 ? 7.697 8.251 4.443 1.00 92.88 91 THR A CA 1
ATOM 664 C C . THR A 1 91 ? 6.267 7.872 4.044 1.00 92.88 91 THR A C 1
ATOM 666 O O . THR A 1 91 ? 5.565 8.637 3.377 1.00 92.88 91 THR A O 1
ATOM 669 N N . LEU A 1 92 ? 5.796 6.704 4.498 1.00 91.56 92 LEU A N 1
ATOM 670 C CA . LEU A 1 92 ? 4.404 6.261 4.337 1.00 91.56 92 LEU A CA 1
ATOM 671 C C . LEU A 1 92 ? 3.397 7.350 4.740 1.00 91.56 92 LEU A C 1
ATOM 673 O O . LEU A 1 92 ? 2.526 7.708 3.945 1.00 91.56 92 LEU A O 1
ATOM 677 N N . GLY A 1 93 ? 3.543 7.888 5.955 1.00 87.94 93 GLY A N 1
ATOM 678 C CA . GLY A 1 93 ? 2.642 8.899 6.504 1.00 87.94 93 GLY A CA 1
ATOM 679 C C . GLY A 1 93 ? 2.610 10.172 5.660 1.00 87.94 93 GLY A C 1
ATOM 680 O O . GLY A 1 93 ? 1.531 10.671 5.355 1.00 87.94 93 GLY A O 1
ATOM 681 N N . GLN A 1 94 ? 3.769 10.644 5.185 1.00 87.75 94 GLN A N 1
ATOM 682 C CA . GLN A 1 94 ? 3.843 11.779 4.258 1.00 87.75 94 GLN A CA 1
ATOM 683 C C . GLN A 1 94 ? 3.124 11.484 2.934 1.00 87.75 94 GLN A C 1
ATOM 685 O O . GLN A 1 94 ? 2.347 12.318 2.475 1.00 87.75 94 GLN A O 1
ATOM 690 N N . ARG A 1 95 ? 3.315 10.293 2.345 1.00 96.69 95 ARG A N 1
ATOM 691 C CA . ARG A 1 95 ? 2.626 9.893 1.102 1.00 96.69 95 ARG A CA 1
ATOM 692 C C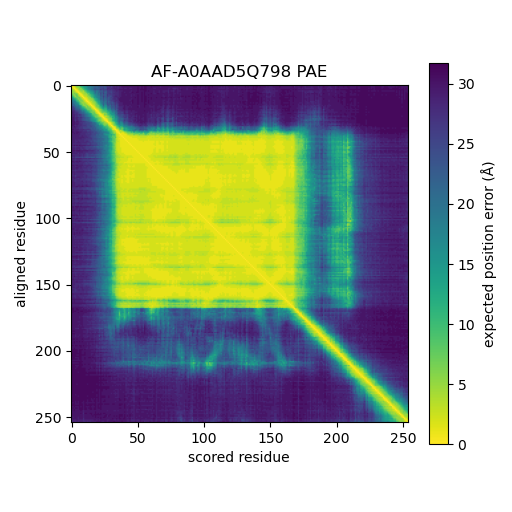 . ARG A 1 95 ? 1.104 9.812 1.270 1.00 96.69 95 ARG A C 1
ATOM 694 O O . ARG A 1 95 ? 0.391 10.128 0.326 1.00 96.69 95 ARG A O 1
ATOM 701 N N . VAL A 1 96 ? 0.604 9.401 2.439 1.00 91.19 96 VAL A N 1
ATOM 702 C CA . VAL A 1 96 ? -0.842 9.352 2.747 1.00 91.19 96 VAL A CA 1
ATOM 703 C C . VAL A 1 96 ? -1.402 10.759 3.004 1.00 91.19 96 VAL A C 1
ATOM 705 O O . VAL A 1 96 ? -2.415 11.128 2.409 1.00 91.19 96 VAL A O 1
ATOM 708 N N . THR A 1 97 ? -0.710 11.587 3.795 1.00 92.75 97 THR A N 1
ATOM 709 C CA . THR A 1 97 ? -1.083 12.996 4.027 1.00 92.75 97 THR A CA 1
ATOM 710 C C . THR A 1 97 ? -1.109 13.806 2.728 1.00 92.75 97 THR A C 1
ATOM 712 O O . THR A 1 97 ? -2.007 14.623 2.542 1.00 92.75 97 THR A O 1
ATOM 715 N N . ALA A 1 98 ? -0.178 13.557 1.800 1.00 92.75 98 ALA A N 1
ATOM 716 C CA . ALA A 1 98 ? -0.113 14.243 0.506 1.00 92.75 98 ALA A CA 1
ATOM 717 C C . ALA A 1 98 ? -1.344 14.005 -0.393 1.00 92.75 98 ALA A C 1
ATOM 719 O O . ALA A 1 98 ? -1.613 14.818 -1.269 1.00 92.75 98 ALA A O 1
ATOM 720 N N . GLN A 1 99 ? -2.116 12.937 -0.158 1.00 95.06 99 GLN A N 1
ATOM 721 C CA . GLN A 1 99 ? -3.401 12.685 -0.832 1.00 95.06 99 GLN A CA 1
ATOM 722 C C . GLN A 1 99 ? -4.604 13.265 -0.062 1.00 95.06 99 GLN A C 1
ATOM 724 O O . GLN A 1 99 ? -5.754 12.922 -0.333 1.00 95.06 99 GLN A O 1
ATOM 729 N N . GLY A 1 100 ? -4.361 14.111 0.945 1.00 94.19 100 GLY A N 1
ATOM 730 C CA . GLY A 1 100 ? -5.402 14.729 1.765 1.00 94.19 100 GLY A CA 1
ATOM 731 C C . GLY A 1 100 ? -6.126 13.760 2.705 1.00 94.19 100 GLY A C 1
ATOM 732 O O . GLY A 1 100 ? -7.253 14.049 3.118 1.00 94.19 100 GLY A O 1
ATOM 733 N N . PHE A 1 101 ? -5.532 12.602 3.019 1.00 91.81 101 PHE A N 1
ATOM 734 C CA . PHE A 1 101 ? -6.088 11.656 3.989 1.00 91.81 101 PHE A CA 1
ATOM 735 C C . PHE A 1 101 ? -5.614 12.013 5.403 1.00 91.81 101 PHE A C 1
ATOM 737 O O . PHE A 1 101 ? -4.409 12.076 5.661 1.00 91.81 101 PHE A O 1
ATOM 744 N N . LYS A 1 102 ? -6.549 12.223 6.334 1.00 92.38 102 LYS A N 1
ATOM 745 C CA . LYS A 1 102 ? -6.238 12.539 7.741 1.00 92.38 102 LYS A CA 1
ATOM 746 C C . LYS A 1 102 ? -6.185 11.255 8.568 1.00 92.38 102 LYS A C 1
ATOM 748 O O . LYS A 1 102 ? -7.226 10.699 8.901 1.00 92.38 102 LYS A O 1
ATOM 753 N N . TRP A 1 103 ? -4.985 10.777 8.898 1.00 93.19 103 TRP A N 1
ATOM 754 C CA . TRP A 1 103 ? -4.784 9.485 9.563 1.00 93.19 103 TRP A CA 1
ATOM 755 C C .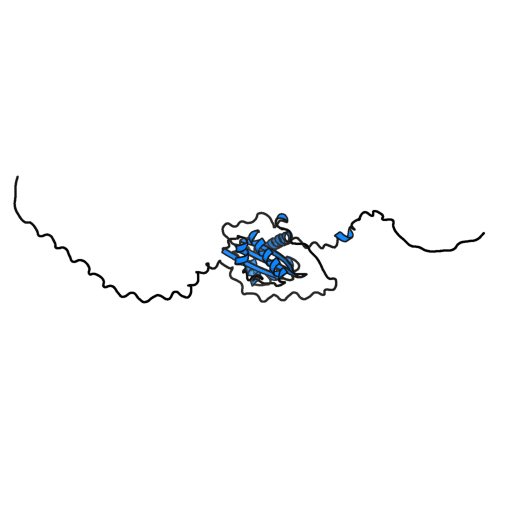 TRP A 1 103 ? -4.424 9.589 11.050 1.00 93.19 103 TRP A C 1
ATOM 757 O O . TRP A 1 103 ? -3.674 10.464 11.468 1.00 93.19 103 TRP A O 1
ATOM 767 N N . ASN A 1 104 ? -4.912 8.614 11.819 1.00 91.94 104 ASN A N 1
ATOM 768 C CA . ASN A 1 104 ? -4.491 8.304 13.189 1.00 91.94 104 ASN A CA 1
ATOM 769 C C . ASN A 1 104 ? -3.532 7.103 13.231 1.00 91.94 104 ASN A C 1
ATOM 771 O O . ASN A 1 104 ? -2.763 6.964 14.179 1.00 91.94 104 ASN A O 1
ATOM 775 N N . ASN A 1 105 ? -3.616 6.220 12.230 1.00 92.06 105 ASN A N 1
ATOM 776 C CA . ASN A 1 105 ? -2.770 5.041 12.081 1.00 92.06 105 ASN A CA 1
ATOM 777 C C . ASN A 1 105 ? -2.578 4.721 10.586 1.00 92.06 105 ASN A C 1
ATOM 779 O O . ASN A 1 105 ? -3.550 4.793 9.827 1.00 92.06 105 ASN A O 1
ATOM 783 N N . VAL A 1 106 ? -1.359 4.358 10.173 1.00 96.44 106 VAL A N 1
ATOM 784 C CA . VAL A 1 106 ? -1.036 3.850 8.828 1.00 96.44 106 VAL A CA 1
ATOM 785 C C . VAL A 1 106 ? -0.070 2.659 8.871 1.00 96.44 106 VAL A C 1
ATOM 787 O O . VAL A 1 106 ? 0.861 2.623 9.677 1.00 96.44 106 VAL A O 1
ATOM 790 N N . GLY A 1 107 ? -0.270 1.710 7.955 1.00 97.44 107 GLY A N 1
ATOM 791 C CA . GLY A 1 107 ? 0.613 0.569 7.692 1.00 97.44 107 GLY A CA 1
ATOM 792 C C . GLY A 1 107 ? 0.836 0.371 6.190 1.00 97.44 107 GLY A C 1
ATOM 793 O O . GLY A 1 107 ? 0.020 0.802 5.373 1.00 97.44 107 GLY A O 1
ATOM 794 N N . GLU A 1 108 ? 1.943 -0.262 5.806 1.00 98.19 108 GLU A N 1
ATOM 795 C CA . GLU A 1 108 ? 2.303 -0.496 4.402 1.00 98.19 108 GLU A CA 1
ATOM 796 C C . GLU A 1 108 ? 2.975 -1.854 4.227 1.00 98.19 108 GLU A C 1
ATOM 798 O O . GLU A 1 108 ? 3.863 -2.212 4.997 1.00 98.19 108 GLU A O 1
ATOM 803 N N . ASN A 1 109 ? 2.594 -2.565 3.168 1.00 98.62 109 ASN A N 1
ATOM 804 C CA . ASN A 1 109 ? 3.353 -3.695 2.645 1.00 98.62 109 ASN A CA 1
ATOM 805 C C . ASN A 1 109 ? 3.853 -3.335 1.247 1.00 98.62 109 ASN A C 1
ATOM 807 O O . ASN A 1 109 ? 3.105 -2.750 0.463 1.00 98.62 109 ASN A O 1
ATOM 811 N N . VAL A 1 110 ? 5.084 -3.717 0.913 1.00 97.50 110 VAL A N 1
ATOM 812 C CA . VAL A 1 110 ? 5.622 -3.618 -0.452 1.00 97.50 110 VAL A CA 1
ATOM 813 C C . VAL A 1 110 ? 6.133 -4.977 -0.917 1.00 97.50 110 VAL A C 1
ATOM 815 O O . VAL A 1 110 ? 6.462 -5.840 -0.102 1.00 97.50 110 VAL A O 1
ATOM 818 N N . ALA A 1 111 ? 6.161 -5.201 -2.227 1.00 97.00 111 ALA A N 1
ATOM 819 C CA . ALA A 1 111 ? 6.748 -6.396 -2.829 1.00 97.00 111 ALA A CA 1
ATOM 820 C C . ALA A 1 111 ? 7.181 -6.134 -4.275 1.00 97.00 111 ALA A C 1
ATOM 822 O O . ALA A 1 111 ? 6.736 -5.172 -4.904 1.00 97.00 111 ALA A O 1
ATOM 823 N N . ALA A 1 112 ? 8.034 -7.006 -4.813 1.00 95.81 112 ALA A N 1
ATOM 824 C CA . ALA A 1 112 ? 8.419 -6.981 -6.217 1.00 95.81 112 ALA A CA 1
ATOM 825 C C . ALA A 1 112 ? 8.662 -8.393 -6.772 1.00 95.81 112 ALA A C 1
ATOM 827 O O . ALA A 1 112 ? 9.192 -9.266 -6.081 1.00 95.81 112 ALA A O 1
ATOM 828 N N . GLY A 1 113 ? 8.307 -8.593 -8.044 1.00 93.38 113 GLY A N 1
ATOM 829 C CA . GLY A 1 113 ? 8.521 -9.833 -8.802 1.00 93.38 113 GLY A CA 1
ATOM 830 C C . GLY A 1 113 ? 7.310 -10.772 -8.904 1.00 93.38 113 GLY A C 1
ATOM 831 O O . GLY A 1 113 ? 7.243 -11.561 -9.845 1.00 93.38 113 GLY A O 1
ATOM 832 N N . GLN A 1 114 ? 6.335 -10.680 -7.996 1.00 93.50 114 GLN A N 1
ATOM 833 C CA . GLN A 1 114 ? 5.139 -11.534 -7.986 1.00 93.50 114 GLN A CA 1
ATOM 834 C C . GLN A 1 114 ? 4.193 -11.152 -9.132 1.00 93.50 114 GLN A C 1
ATOM 836 O O . GLN A 1 114 ? 3.965 -9.969 -9.370 1.00 93.50 114 GLN A O 1
ATOM 841 N N . ARG A 1 115 ? 3.667 -12.138 -9.867 1.00 89.44 115 ARG A N 1
ATOM 842 C CA . ARG A 1 115 ? 2.943 -11.904 -11.132 1.00 89.44 115 ARG A CA 1
ATOM 843 C C . ARG A 1 115 ? 1.468 -11.541 -10.966 1.00 89.44 115 ARG A C 1
ATOM 845 O O . ARG A 1 115 ? 0.905 -10.928 -11.867 1.00 89.44 115 ARG A O 1
ATOM 852 N N . ASP A 1 116 ? 0.877 -11.884 -9.830 1.00 89.19 116 ASP A N 1
ATOM 853 C CA . ASP A 1 116 ? -0.546 -11.724 -9.548 1.00 89.19 116 ASP A CA 1
ATOM 854 C C . ASP A 1 116 ? -0.806 -11.520 -8.044 1.00 89.19 116 ASP A C 1
ATOM 856 O O . ASP A 1 116 ? 0.097 -11.620 -7.203 1.00 89.19 116 ASP A O 1
ATOM 860 N N . VAL A 1 117 ? -2.071 -11.235 -7.719 1.00 93.75 117 VAL A N 1
ATOM 861 C CA . VAL A 1 117 ? -2.554 -10.992 -6.352 1.00 93.75 117 VAL A CA 1
ATOM 862 C C . VAL A 1 117 ? -2.368 -12.209 -5.443 1.00 93.75 117 VAL A C 1
ATOM 864 O O . VAL A 1 117 ? -2.028 -12.035 -4.273 1.00 93.75 117 VAL A O 1
ATOM 867 N N . ALA A 1 118 ? -2.553 -13.434 -5.943 1.00 93.50 118 ALA A N 1
ATOM 8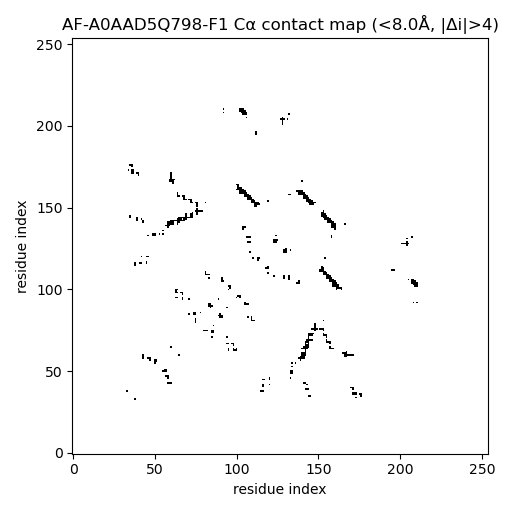68 C CA . ALA A 1 118 ? -2.450 -14.639 -5.123 1.00 93.50 118 ALA A CA 1
ATOM 869 C C . ALA A 1 118 ? -0.997 -14.881 -4.684 1.00 93.50 118 ALA A C 1
ATOM 871 O O . ALA A 1 118 ? -0.732 -15.072 -3.496 1.00 93.50 118 ALA A O 1
ATOM 872 N N . ALA A 1 119 ? -0.047 -14.773 -5.615 1.00 93.19 119 ALA A N 1
ATOM 873 C CA . ALA A 1 119 ? 1.379 -14.923 -5.350 1.00 93.19 119 ALA A CA 1
ATOM 874 C C . ALA A 1 119 ? 1.910 -13.868 -4.362 1.00 93.19 119 ALA A C 1
ATOM 876 O O . ALA A 1 119 ? 2.708 -14.193 -3.478 1.00 93.19 119 ALA A O 1
ATOM 877 N N . VAL A 1 120 ? 1.470 -12.608 -4.475 1.00 97.00 120 VAL A N 1
ATOM 878 C CA . VAL A 1 120 ? 1.914 -11.542 -3.559 1.00 97.00 120 VAL A CA 1
ATOM 879 C C . VAL A 1 120 ? 1.232 -11.615 -2.190 1.00 97.00 120 VAL A C 1
ATOM 881 O O . VAL A 1 120 ? 1.903 -11.447 -1.172 1.00 97.00 120 VAL A O 1
ATOM 884 N N . MET A 1 121 ? -0.052 -11.985 -2.127 1.00 98.06 121 MET A N 1
ATOM 885 C CA . MET A 1 121 ? -0.736 -12.250 -0.857 1.00 98.06 121 MET A CA 1
ATOM 886 C C . MET A 1 121 ? -0.126 -13.442 -0.117 1.00 98.06 121 MET A C 1
ATOM 888 O O . MET A 1 121 ? 0.098 -13.344 1.088 1.00 98.06 121 MET A O 1
ATOM 892 N N . GLN A 1 122 ? 0.223 -14.529 -0.811 1.00 95.25 122 GLN A N 1
ATOM 893 C CA . GLN A 1 122 ? 0.943 -15.656 -0.210 1.00 95.25 122 GLN A CA 1
ATOM 894 C C . GLN A 1 122 ? 2.301 -15.215 0.361 1.00 95.25 122 GLN A C 1
ATOM 896 O O . GLN A 1 122 ? 2.637 -15.571 1.491 1.00 95.25 122 GLN A O 1
ATOM 901 N N . ALA A 1 123 ? 3.065 -14.404 -0.380 1.00 94.44 123 ALA A N 1
ATOM 902 C CA . ALA A 1 123 ? 4.349 -13.881 0.086 1.00 94.44 123 ALA A CA 1
ATOM 903 C C . ALA A 1 123 ? 4.205 -13.006 1.348 1.00 94.44 123 ALA A C 1
ATOM 905 O O . ALA A 1 123 ? 4.960 -13.180 2.306 1.00 94.44 123 ALA A O 1
ATOM 906 N N . TRP A 1 124 ? 3.214 -12.110 1.391 1.00 98.19 124 TRP A N 1
ATOM 907 C CA . TRP A 1 124 ? 2.952 -11.272 2.564 1.00 98.19 124 TRP A CA 1
ATOM 908 C C . TRP A 1 124 ? 2.399 -12.062 3.759 1.00 98.19 124 TRP A C 1
ATOM 910 O O . TRP A 1 124 ? 2.840 -11.836 4.882 1.00 98.19 124 TRP A O 1
ATOM 920 N N . MET A 1 125 ? 1.496 -13.024 3.554 1.00 97.88 125 MET A N 1
ATOM 921 C CA . MET A 1 125 ? 0.909 -13.818 4.648 1.00 97.88 125 MET A CA 1
ATOM 922 C C . MET A 1 125 ? 1.886 -14.817 5.286 1.00 97.88 125 MET A C 1
ATOM 924 O O . MET A 1 125 ? 1.674 -15.212 6.438 1.00 97.88 125 MET A O 1
ATOM 928 N N . ASN A 1 126 ? 2.960 -15.172 4.572 1.00 95.25 126 ASN A N 1
ATOM 929 C CA . ASN A 1 126 ? 4.088 -15.964 5.072 1.00 95.25 126 ASN A CA 1
ATOM 930 C C . ASN A 1 126 ? 5.169 -15.119 5.779 1.00 95.25 126 ASN A C 1
ATOM 932 O O . ASN A 1 126 ? 6.103 -15.676 6.351 1.00 95.25 126 ASN A O 1
ATOM 936 N N . SER A 1 127 ? 5.057 -13.788 5.766 1.00 94.88 127 SER A N 1
ATOM 937 C CA . SER A 1 127 ? 5.992 -12.863 6.414 1.00 94.88 127 SER A CA 1
ATOM 938 C C . SER A 1 127 ? 5.332 -12.216 7.631 1.00 94.88 127 SER A C 1
ATOM 940 O O . SER A 1 127 ? 4.281 -11.590 7.521 1.00 94.88 127 SER A O 1
ATOM 942 N N . SER A 1 128 ? 5.941 -12.346 8.813 1.00 92.88 128 SER A N 1
ATOM 943 C CA . SER A 1 128 ? 5.304 -11.957 10.081 1.00 92.88 128 SER A CA 1
ATOM 944 C C . SER A 1 128 ? 4.928 -10.472 10.145 1.00 92.88 128 SER A C 1
ATOM 946 O O . SER A 1 128 ? 3.839 -10.140 10.607 1.00 92.88 128 SER A O 1
ATOM 948 N N . GLY A 1 129 ? 5.787 -9.585 9.634 1.00 89.81 129 GLY A N 1
ATOM 949 C CA . GLY A 1 129 ? 5.548 -8.140 9.602 1.00 89.81 129 GLY A CA 1
ATOM 950 C C . GLY A 1 129 ? 4.455 -7.747 8.608 1.00 89.81 129 GLY A C 1
ATOM 951 O O . GLY A 1 129 ? 3.533 -7.016 8.962 1.00 89.81 129 GLY A O 1
ATOM 952 N N . HIS A 1 130 ? 4.498 -8.291 7.388 1.00 97.50 130 HIS A N 1
ATOM 953 C CA . HIS A 1 130 ? 3.489 -7.991 6.370 1.00 97.50 130 HIS A CA 1
ATOM 954 C C . HIS A 1 130 ? 2.104 -8.552 6.739 1.00 97.50 130 HIS A C 1
ATOM 956 O O . HIS A 1 130 ? 1.082 -7.876 6.573 1.00 97.50 130 HIS A O 1
ATOM 962 N N . ARG A 1 131 ? 2.068 -9.757 7.321 1.00 97.56 131 ARG A N 1
ATOM 963 C CA . ARG A 1 131 ? 0.869 -10.371 7.905 1.00 97.56 131 ARG A CA 1
ATOM 964 C C . ARG A 1 131 ? 0.292 -9.529 9.045 1.00 97.56 131 ARG A C 1
ATOM 966 O O . ARG A 1 131 ? -0.927 -9.383 9.119 1.00 97.56 131 ARG A O 1
ATOM 973 N N . ALA A 1 132 ? 1.134 -8.961 9.912 1.00 96.81 132 ALA A N 1
ATOM 974 C CA . ALA A 1 132 ? 0.684 -8.101 11.009 1.00 96.81 132 ALA A CA 1
ATOM 975 C C . ALA A 1 132 ? -0.037 -6.836 10.507 1.00 96.81 132 ALA A C 1
ATOM 977 O O . ALA A 1 132 ? -1.033 -6.436 11.106 1.00 96.81 132 ALA A O 1
ATOM 978 N N . ASN A 1 133 ? 0.391 -6.260 9.376 1.00 96.75 133 ASN A N 1
ATOM 979 C CA . ASN A 1 133 ? -0.322 -5.152 8.733 1.00 96.75 133 ASN A CA 1
ATOM 980 C C . ASN A 1 133 ? -1.693 -5.589 8.178 1.00 96.75 133 ASN A C 1
ATOM 982 O O . ASN A 1 133 ? -2.704 -4.956 8.481 1.00 96.75 133 ASN A O 1
ATOM 986 N N . ILE A 1 134 ? -1.753 -6.705 7.434 1.00 98.06 134 ILE A N 1
ATOM 987 C CA . ILE A 1 134 ? -3.003 -7.249 6.853 1.00 98.06 134 ILE A CA 1
ATOM 988 C C . ILE A 1 134 ? -4.046 -7.548 7.945 1.00 98.06 134 ILE A C 1
ATOM 990 O O . ILE A 1 134 ? -5.228 -7.214 7.810 1.00 98.06 134 ILE A O 1
ATOM 994 N N . LEU A 1 135 ? -3.601 -8.139 9.055 1.00 98.06 135 LEU A N 1
ATOM 995 C CA . LEU A 1 135 ? -4.435 -8.513 10.202 1.00 98.06 135 LEU A CA 1
ATOM 996 C C . LEU A 1 135 ? -4.528 -7.412 11.278 1.00 98.06 135 LEU A C 1
ATOM 998 O O . LEU A 1 135 ? -5.056 -7.651 12.365 1.00 98.06 135 LEU A O 1
ATOM 1002 N N . GLY A 1 136 ? -4.050 -6.196 10.992 1.00 96.12 136 GLY A N 1
ATOM 1003 C CA . GLY A 1 136 ? -4.092 -5.074 11.926 1.00 96.12 136 GLY A CA 1
ATOM 1004 C C . GLY A 1 136 ? -5.531 -4.694 12.286 1.00 96.12 136 GLY A C 1
ATOM 1005 O O . GLY A 1 136 ? -6.339 -4.371 11.409 1.00 96.12 136 GLY A O 1
ATOM 1006 N N . LYS A 1 137 ? -5.862 -4.735 13.583 1.00 95.19 137 LYS A N 1
ATOM 1007 C CA . LYS A 1 137 ? -7.214 -4.432 14.094 1.00 95.19 137 LYS A CA 1
ATOM 1008 C C . LYS A 1 137 ? -7.572 -2.950 13.977 1.00 95.19 137 LYS A C 1
ATOM 1010 O O . LYS A 1 137 ? -8.730 -2.617 13.764 1.00 95.19 137 LYS A O 1
ATOM 1015 N N . ASP A 1 138 ? -6.565 -2.084 14.052 1.00 93.75 138 ASP A N 1
ATOM 1016 C CA . ASP A 1 138 ? -6.727 -0.629 14.080 1.00 93.75 138 ASP A CA 1
ATOM 1017 C C . ASP A 1 138 ? -6.946 0.004 12.698 1.00 93.75 138 ASP A C 1
ATOM 1019 O O . ASP A 1 138 ? -7.019 1.228 12.606 1.00 93.75 138 ASP A O 1
ATOM 1023 N N . PHE A 1 139 ? -7.036 -0.791 11.626 1.00 96.38 139 PHE A N 1
ATOM 1024 C CA . PHE A 1 139 ? -7.248 -0.316 10.258 1.00 96.38 139 PHE A CA 1
ATOM 1025 C C . PHE A 1 139 ? -8.702 -0.481 9.808 1.00 96.38 139 PHE A C 1
ATOM 1027 O O . PHE A 1 139 ? -9.350 -1.485 10.102 1.00 96.38 139 PHE A O 1
ATOM 1034 N N . LYS A 1 140 ? -9.185 0.504 9.042 1.00 96.69 140 LYS A N 1
ATOM 1035 C CA . LYS A 1 140 ? -10.521 0.523 8.421 1.00 96.69 140 LYS A CA 1
ATOM 1036 C C . LYS A 1 140 ? -10.448 0.667 6.901 1.00 96.69 140 LYS A C 1
ATOM 1038 O O . LYS A 1 140 ? -11.270 0.098 6.189 1.00 96.69 140 LYS A O 1
ATOM 1043 N N . PHE A 1 141 ? -9.467 1.419 6.410 1.00 97.31 141 PHE A N 1
ATOM 1044 C CA . PHE A 1 141 ? -9.336 1.783 5.005 1.00 97.31 141 PHE A CA 1
ATOM 1045 C C . PHE A 1 141 ? -8.164 1.064 4.350 1.00 97.31 141 PHE A C 1
ATOM 1047 O O . PHE A 1 141 ? -7.121 0.846 4.973 1.00 97.31 141 PHE A O 1
ATOM 1054 N N . PHE A 1 142 ? -8.344 0.745 3.076 1.00 97.56 142 PHE A N 1
ATOM 1055 C CA . PHE A 1 142 ? -7.388 0.044 2.241 1.00 97.56 142 PHE A CA 1
ATOM 1056 C C . PHE A 1 142 ? -7.214 0.746 0.893 1.00 97.56 142 PHE A C 1
ATOM 1058 O O . PHE A 1 142 ? -8.155 1.313 0.333 1.00 97.56 142 PHE A O 1
ATOM 1065 N N . GLY A 1 143 ? -6.008 0.647 0.349 1.00 96.12 143 GLY A N 1
ATOM 1066 C CA . GLY A 1 143 ? -5.704 0.965 -1.037 1.00 96.12 143 GLY A CA 1
ATOM 1067 C C . GLY A 1 143 ? -4.477 0.192 -1.501 1.00 96.12 143 GLY A C 1
ATOM 1068 O O . GLY A 1 143 ? -3.644 -0.201 -0.682 1.00 96.12 143 GLY A O 1
ATOM 1069 N N . MET A 1 144 ? -4.345 -0.019 -2.808 1.00 96.25 144 MET A N 1
ATOM 1070 C CA . MET A 1 144 ? -3.185 -0.703 -3.377 1.00 96.25 144 MET A CA 1
ATOM 1071 C C . MET A 1 144 ? -2.599 0.033 -4.577 1.00 96.25 144 MET A C 1
ATOM 1073 O O . MET A 1 144 ? -3.252 0.859 -5.208 1.00 96.25 144 MET A O 1
ATOM 1077 N N . GLY A 1 145 ? -1.340 -0.269 -4.871 1.00 95.81 145 GLY A N 1
ATOM 1078 C CA . GLY A 1 145 ? -0.632 0.218 -6.043 1.00 95.81 145 GLY A CA 1
ATOM 1079 C C . GLY A 1 145 ? 0.021 -0.922 -6.806 1.00 95.81 145 GLY A C 1
ATOM 1080 O O . GLY A 1 145 ? 0.631 -1.797 -6.188 1.00 95.81 145 GLY A O 1
ATOM 1081 N N . TYR A 1 146 ? -0.028 -0.869 -8.133 1.00 95.88 146 TYR A N 1
ATOM 1082 C CA . TYR A 1 146 ? 0.665 -1.801 -9.022 1.00 95.88 146 TYR A CA 1
ATOM 1083 C C . TYR A 1 146 ? 1.318 -1.050 -10.183 1.00 95.88 146 TYR A C 1
ATOM 1085 O O . TYR A 1 146 ? 0.654 -0.274 -10.868 1.00 95.88 146 TYR A O 1
ATOM 1093 N N . ALA A 1 147 ? 2.606 -1.291 -10.424 1.00 94.00 147 ALA A N 1
ATOM 1094 C CA . ALA A 1 147 ? 3.329 -0.755 -11.578 1.00 94.00 147 ALA A CA 1
ATOM 1095 C C . ALA A 1 147 ? 4.478 -1.688 -11.988 1.00 94.00 147 ALA A C 1
ATOM 1097 O O . ALA A 1 147 ? 4.951 -2.488 -11.184 1.00 94.00 147 ALA A O 1
ATOM 1098 N N . THR A 1 148 ? 4.961 -1.58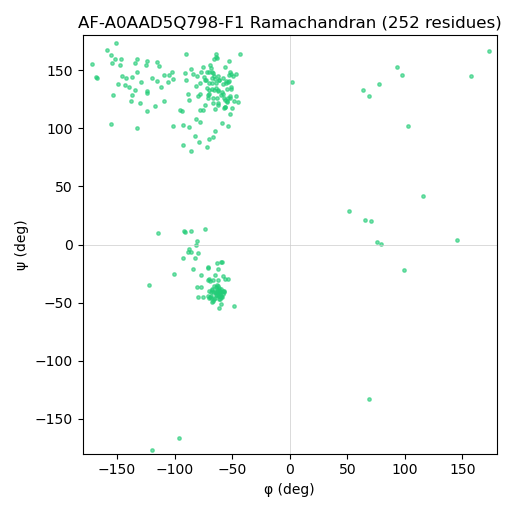6 -13.227 1.00 91.94 148 THR A N 1
ATOM 1099 C CA . THR A 1 148 ? 6.026 -2.457 -13.760 1.00 91.94 148 THR A CA 1
ATOM 1100 C C . THR A 1 148 ? 7.286 -1.672 -14.123 1.00 91.94 148 THR A C 1
ATOM 1102 O O . THR A 1 148 ? 7.260 -0.811 -15.000 1.00 91.94 148 THR A O 1
ATOM 1105 N N . GLY A 1 149 ? 8.412 -1.996 -13.484 1.00 90.56 149 GLY A N 1
ATOM 1106 C CA . GLY A 1 149 ? 9.738 -1.478 -13.829 1.00 90.56 149 GLY A CA 1
ATOM 1107 C C . GLY A 1 149 ? 10.436 -2.419 -14.808 1.00 90.56 149 GLY A C 1
ATOM 1108 O O . GLY A 1 149 ? 11.172 -3.315 -14.397 1.00 90.56 149 GLY A O 1
ATOM 1109 N N . GLY A 1 150 ? 10.185 -2.255 -16.109 1.00 90.25 150 GLY A N 1
ATOM 1110 C CA . GLY A 1 150 ? 10.519 -3.285 -17.099 1.00 90.25 150 GLY A CA 1
ATOM 1111 C C . GLY A 1 150 ? 9.620 -4.511 -16.918 1.00 90.25 150 GLY A C 1
ATOM 1112 O O . GLY A 1 150 ? 8.415 -4.365 -16.743 1.00 90.25 150 GLY A O 1
ATOM 1113 N N . SER A 1 151 ? 10.188 -5.719 -16.912 1.00 88.94 151 SER A N 1
ATOM 1114 C CA . SER A 1 151 ? 9.430 -6.959 -16.676 1.00 88.94 151 SER A CA 1
ATOM 1115 C C . SER A 1 151 ? 9.163 -7.266 -15.192 1.00 88.94 151 SER A C 1
ATOM 1117 O O . SER A 1 151 ? 8.526 -8.283 -14.896 1.00 88.94 151 SER A O 1
ATOM 1119 N N . THR A 1 152 ? 9.627 -6.418 -14.264 1.00 92.56 152 THR A N 1
ATOM 1120 C CA . THR A 1 152 ? 9.451 -6.589 -12.813 1.00 92.56 152 THR A CA 1
ATOM 1121 C C . THR A 1 152 ? 8.208 -5.839 -12.321 1.00 92.56 152 THR A C 1
ATOM 1123 O O . THR A 1 152 ? 8.196 -4.608 -12.374 1.00 92.56 152 THR A O 1
ATOM 1126 N N . PRO A 1 153 ? 7.171 -6.532 -11.819 1.00 93.75 153 PRO A N 1
ATOM 1127 C CA . PRO A 1 153 ? 6.047 -5.898 -11.135 1.00 93.75 153 PRO A CA 1
ATOM 1128 C C . PRO A 1 153 ? 6.444 -5.427 -9.730 1.00 93.75 153 PRO A C 1
ATOM 1130 O O . PRO A 1 153 ? 7.199 -6.113 -9.041 1.00 93.75 153 PRO A O 1
ATOM 1133 N N . TYR A 1 154 ? 5.895 -4.291 -9.305 1.00 95.75 154 TYR A N 1
ATOM 1134 C CA . TYR A 1 154 ? 6.027 -3.691 -7.978 1.00 95.75 154 TYR A CA 1
ATOM 1135 C C . TYR A 1 154 ? 4.637 -3.477 -7.384 1.00 95.75 154 TYR A C 1
ATOM 1137 O O . TYR A 1 154 ? 3.756 -2.897 -8.023 1.00 95.75 154 TYR A O 1
ATOM 1145 N N . TRP A 1 155 ? 4.462 -3.929 -6.146 1.00 97.81 155 TRP A N 1
ATOM 1146 C CA . TRP A 1 155 ? 3.197 -3.919 -5.425 1.00 97.81 155 TRP A CA 1
ATOM 1147 C C . TRP A 1 155 ? 3.314 -3.089 -4.152 1.00 97.81 155 TRP A C 1
ATOM 1149 O O . TRP A 1 155 ? 4.324 -3.161 -3.451 1.00 97.81 155 TRP A O 1
ATOM 1159 N N . THR A 1 156 ? 2.246 -2.372 -3.815 1.00 98.31 156 THR A N 1
ATOM 1160 C CA . THR A 1 156 ? 2.088 -1.687 -2.528 1.00 98.31 156 THR A CA 1
ATOM 1161 C C . THR A 1 156 ? 0.690 -1.966 -1.985 1.00 98.31 156 THR A C 1
ATOM 1163 O O . THR A 1 156 ? -0.285 -1.790 -2.710 1.00 98.31 156 THR A O 1
ATOM 1166 N N . GLN A 1 157 ? 0.567 -2.336 -0.713 1.00 98.50 157 GLN A N 1
ATOM 1167 C CA . GLN A 1 157 ? -0.671 -2.210 0.062 1.00 98.50 157 GLN A CA 1
ATOM 1168 C C . GLN A 1 157 ? -0.513 -1.057 1.042 1.00 98.50 157 GLN A C 1
ATOM 1170 O O . GLN A 1 157 ? 0.535 -0.937 1.677 1.00 98.50 157 GLN A O 1
ATOM 1175 N N . LYS A 1 158 ? -1.561 -0.256 1.223 1.00 98.12 158 LYS A N 1
ATOM 1176 C CA . LYS A 1 158 ? -1.652 0.720 2.306 1.00 98.12 158 LYS A CA 1
ATOM 1177 C C . LYS A 1 158 ? -2.899 0.480 3.132 1.00 98.12 158 LYS A C 1
ATOM 1179 O O . LYS A 1 158 ? -4.003 0.351 2.608 1.00 98.12 158 LYS A O 1
ATOM 1184 N N . PHE A 1 159 ? -2.682 0.469 4.435 1.00 98.25 159 PHE A N 1
ATOM 1185 C CA . PHE A 1 159 ? -3.685 0.319 5.470 1.00 98.25 159 PHE A CA 1
ATOM 1186 C C . PHE A 1 159 ? -3.774 1.639 6.222 1.00 98.25 159 PHE A C 1
ATOM 1188 O O . PHE A 1 159 ? -2.742 2.239 6.528 1.00 98.25 159 PHE A O 1
ATOM 1195 N N . ALA A 1 160 ? -4.981 2.115 6.509 1.00 96.81 160 ALA A N 1
ATOM 1196 C CA . ALA A 1 160 ? -5.158 3.376 7.215 1.00 96.81 160 ALA A CA 1
ATOM 1197 C C . ALA A 1 160 ? -6.387 3.382 8.128 1.00 96.81 160 ALA A C 1
ATOM 1199 O O . ALA A 1 160 ? -7.348 2.623 7.959 1.00 96.81 160 ALA A O 1
ATOM 1200 N N . ASN A 1 161 ? -6.368 4.294 9.091 1.00 96.12 161 ASN A N 1
ATOM 1201 C CA . ASN A 1 161 ? -7.529 4.695 9.872 1.00 96.12 161 ASN A CA 1
ATOM 1202 C C . ASN A 1 161 ? -7.463 6.199 10.137 1.00 96.12 161 ASN A C 1
ATOM 1204 O O . ASN A 1 161 ? -6.376 6.747 10.322 1.00 96.12 161 ASN A O 1
ATOM 1208 N N . GLY A 1 162 ? -8.612 6.867 10.124 1.00 91.81 162 GLY A N 1
ATOM 1209 C CA . GLY A 1 162 ? -8.718 8.320 10.058 1.00 91.81 162 GLY A CA 1
ATOM 1210 C C . GLY A 1 162 ? -10.128 8.805 10.372 1.00 91.81 162 GLY A C 1
ATOM 1211 O O . GLY A 1 162 ? -11.111 8.153 10.016 1.00 91.81 162 GLY A O 1
ATOM 1212 N N . ALA A 1 163 ? -10.232 9.941 11.060 1.00 86.69 163 ALA A N 1
ATOM 1213 C CA . ALA A 1 163 ? -11.513 10.541 11.418 1.00 86.69 163 ALA A CA 1
ATOM 1214 C C . ALA A 1 163 ? -12.091 11.350 10.244 1.00 86.69 163 ALA A C 1
ATOM 1216 O O . ALA A 1 163 ? -11.374 12.109 9.595 1.00 86.69 163 ALA A O 1
ATOM 1217 N N . GLY A 1 164 ? -13.395 11.203 9.987 1.00 86.50 164 GLY A N 1
ATOM 1218 C CA . GLY A 1 164 ? -14.092 11.896 8.893 1.00 86.50 164 GLY A CA 1
ATOM 1219 C C . GLY A 1 164 ? -13.827 11.335 7.489 1.00 86.50 164 GLY A C 1
ATOM 1220 O O . GLY A 1 164 ? -14.358 11.864 6.518 1.00 86.50 164 GLY A O 1
ATOM 1221 N N . GLU A 1 165 ? -13.039 10.266 7.367 1.00 92.19 165 GLU A N 1
ATOM 1222 C CA . GLU A 1 165 ? -12.840 9.548 6.107 1.00 92.19 165 GLU A CA 1
ATOM 1223 C C . GLU A 1 165 ? -13.964 8.520 5.894 1.00 92.19 165 GLU A C 1
ATOM 1225 O O . GLU A 1 165 ? -14.490 7.925 6.845 1.00 92.19 165 GLU A O 1
ATOM 1230 N N . VAL A 1 166 ? -14.333 8.301 4.633 1.00 90.50 166 VAL A N 1
ATOM 1231 C CA . VAL A 1 166 ? -15.403 7.378 4.230 1.00 90.50 166 VAL A CA 1
ATOM 1232 C C . VAL A 1 166 ? -14.854 6.223 3.403 1.00 90.50 166 VAL A C 1
ATOM 1234 O O . VAL A 1 166 ? -13.775 6.310 2.813 1.00 90.50 166 VAL A O 1
ATOM 1237 N N . CYS A 1 167 ? -15.605 5.126 3.393 1.00 91.19 167 CYS A N 1
ATOM 1238 C CA . CYS A 1 167 ? -15.449 4.097 2.381 1.00 91.19 167 CYS A CA 1
ATOM 1239 C C . CYS A 1 167 ? -15.992 4.673 1.071 1.00 91.19 167 CYS A C 1
ATOM 1241 O O . CYS A 1 167 ? -17.112 5.188 1.058 1.00 91.19 167 CYS A O 1
ATOM 1243 N N . ASP A 1 168 ? -15.227 4.615 -0.013 1.00 89.00 168 ASP A N 1
ATOM 1244 C CA . ASP A 1 168 ? -15.779 4.924 -1.329 1.00 89.00 168 ASP A CA 1
ATOM 1245 C C . ASP A 1 168 ? -16.661 3.727 -1.740 1.00 89.00 168 ASP A C 1
ATOM 1247 O O . ASP A 1 168 ? -16.188 2.594 -1.789 1.00 89.00 168 ASP A O 1
ATOM 1251 N N . ASN A 1 169 ? -17.961 3.955 -1.966 1.00 59.75 169 ASN A N 1
ATOM 1252 C CA . ASN A 1 169 ? -18.984 2.895 -2.097 1.00 59.75 169 ASN A CA 1
ATOM 1253 C C . ASN A 1 169 ? -18.938 2.094 -3.419 1.00 59.75 169 ASN A C 1
ATOM 1255 O O . ASN A 1 169 ? -19.874 1.359 -3.732 1.00 59.75 169 ASN A O 1
ATOM 1259 N N . GLY A 1 170 ? -17.862 2.222 -4.192 1.00 53.88 170 GLY A N 1
ATOM 1260 C CA . GLY A 1 170 ? -17.544 1.318 -5.289 1.00 53.88 170 GLY A CA 1
ATOM 1261 C C . GLY A 1 170 ? -16.446 0.342 -4.874 1.00 53.88 170 GLY A C 1
ATOM 1262 O O . GLY A 1 170 ? -15.513 0.705 -4.156 1.00 53.88 170 GLY A O 1
ATOM 1263 N N . SER A 1 171 ? -16.477 -0.878 -5.419 1.00 52.12 171 SER A N 1
ATOM 1264 C CA . SER A 1 171 ? -15.199 -1.531 -5.737 1.00 52.12 171 SER A CA 1
ATOM 1265 C C . SER A 1 171 ? -14.348 -0.574 -6.589 1.00 52.12 171 SER A C 1
ATOM 1267 O O . SER A 1 171 ? -14.922 0.303 -7.235 1.00 52.12 171 SER A O 1
ATOM 1269 N N . PRO A 1 172 ? -13.015 -0.737 -6.639 1.00 56.25 172 PRO A N 1
ATOM 1270 C CA . PRO A 1 172 ? -12.172 0.016 -7.564 1.00 56.25 172 PRO A CA 1
ATOM 1271 C C . PRO A 1 172 ? -12.703 -0.148 -8.996 1.00 56.25 172 PRO A C 1
ATOM 1273 O O . PRO A 1 172 ? -12.536 -1.205 -9.601 1.00 56.25 172 PRO A O 1
ATOM 1276 N N . SER A 1 173 ? -13.404 0.869 -9.494 1.00 49.53 173 SER A N 1
ATOM 1277 C CA . SER A 1 173 ? -14.014 0.872 -10.822 1.00 49.53 173 SER A CA 1
ATOM 1278 C C . SER A 1 173 ? -13.025 1.452 -11.819 1.00 49.53 173 SER A C 1
ATOM 1280 O O . SER A 1 173 ? -12.256 2.358 -11.491 1.00 49.53 173 SER A O 1
ATOM 1282 N N . ASP A 1 174 ? -13.065 0.976 -13.063 1.00 44.44 174 ASP A N 1
ATOM 1283 C CA . ASP A 1 174 ? -12.135 1.414 -14.111 1.00 44.44 174 ASP A CA 1
ATOM 1284 C C . ASP A 1 174 ? -12.216 2.933 -14.406 1.00 44.44 174 ASP A C 1
ATOM 1286 O O . ASP A 1 174 ? -11.284 3.503 -14.967 1.00 44.44 174 ASP A O 1
ATOM 1290 N N . SER A 1 175 ? -13.275 3.617 -13.953 1.00 43.56 175 SER A N 1
ATOM 1291 C CA . SER A 1 175 ? -13.446 5.077 -14.002 1.00 43.56 175 SER A CA 1
ATOM 1292 C C . SER A 1 175 ? -12.451 5.885 -13.156 1.00 43.56 175 SER A C 1
ATOM 1294 O O . SER A 1 175 ? -12.188 7.039 -13.486 1.00 43.56 175 SER A O 1
ATOM 1296 N N . ASP A 1 176 ? -11.892 5.316 -12.082 1.00 49.59 176 ASP A N 1
ATOM 1297 C CA . ASP A 1 176 ? -10.918 6.007 -11.216 1.00 49.59 176 ASP A CA 1
ATOM 1298 C C . ASP A 1 176 ? -9.462 5.838 -11.705 1.00 49.59 176 ASP A C 1
ATOM 1300 O O . ASP A 1 176 ? -8.533 6.469 -11.189 1.00 49.59 176 ASP A O 1
ATOM 1304 N N . ALA A 1 177 ? -9.240 5.014 -12.734 1.00 48.19 177 ALA A N 1
ATOM 1305 C CA . ALA A 1 177 ? -7.935 4.787 -13.345 1.00 48.19 177 ALA A CA 1
ATOM 1306 C C . ALA A 1 177 ? -7.624 5.842 -14.426 1.00 48.19 177 ALA A C 1
ATOM 1308 O O . ALA A 1 177 ? -7.739 5.591 -15.626 1.00 48.19 177 ALA A O 1
ATOM 1309 N N . LYS A 1 178 ? -7.168 7.035 -14.011 1.00 34.75 178 LYS A N 1
ATOM 1310 C CA . LYS A 1 178 ? -6.586 8.024 -14.943 1.00 34.75 178 LYS A CA 1
ATOM 1311 C C . LYS A 1 178 ? -5.441 7.366 -15.747 1.00 34.75 178 LYS A C 1
ATOM 1313 O O . LYS A 1 178 ? -4.596 6.713 -15.133 1.00 34.75 178 LYS A O 1
ATOM 1318 N N . PRO A 1 179 ? -5.365 7.537 -17.083 1.00 38.25 179 PRO A N 1
ATOM 1319 C CA . PRO A 1 179 ? -4.443 6.761 -17.907 1.00 38.25 179 PRO A CA 1
ATOM 1320 C C . PRO A 1 179 ? -2.969 7.025 -17.578 1.00 38.25 179 PRO A C 1
ATOM 1322 O O . PRO A 1 179 ? -2.525 8.172 -17.466 1.00 38.25 179 PRO A O 1
ATOM 1325 N N . SER A 1 180 ? -2.223 5.925 -17.474 1.00 40.53 180 SER A N 1
ATOM 1326 C CA . SER A 1 180 ? -0.758 5.892 -17.488 1.00 40.53 180 SER A CA 1
ATOM 1327 C C . SER A 1 180 ? -0.238 6.238 -18.898 1.00 40.53 180 SER A C 1
ATOM 1329 O O . SER A 1 180 ? -0.931 5.934 -19.874 1.00 40.53 180 SER A O 1
ATOM 1331 N N . PRO A 1 181 ? 0.938 6.879 -19.056 1.00 37.81 181 PRO A N 1
ATOM 1332 C CA . PRO A 1 181 ? 1.501 7.177 -20.375 1.00 37.81 181 PRO A CA 1
ATOM 1333 C C . PRO A 1 181 ? 1.854 5.917 -21.196 1.00 37.81 181 PRO A C 1
ATOM 1335 O O . PRO A 1 181 ? 1.963 4.811 -20.671 1.00 37.81 181 PRO A O 1
ATOM 1338 N N . ALA A 1 182 ? 2.003 6.118 -22.510 1.00 30.47 182 ALA A N 1
ATOM 1339 C CA . ALA A 1 182 ? 2.066 5.091 -23.559 1.00 30.47 182 ALA A CA 1
ATOM 1340 C C . ALA A 1 182 ? 3.284 4.112 -23.488 1.00 30.47 182 ALA A C 1
ATOM 1342 O O . ALA A 1 182 ? 4.253 4.398 -22.783 1.00 30.47 182 ALA A O 1
ATOM 1343 N N . PRO A 1 183 ? 3.248 2.954 -24.196 1.00 51.94 183 PRO A N 1
ATOM 1344 C CA . PRO A 1 183 ? 4.128 1.793 -23.941 1.00 51.94 183 PRO A CA 1
ATOM 1345 C C . PRO A 1 183 ? 5.405 1.697 -24.825 1.00 51.94 183 PRO A C 1
ATOM 1347 O O . PRO A 1 183 ? 5.698 2.623 -25.574 1.00 51.94 183 PRO A O 1
ATOM 1350 N N . VAL A 1 184 ? 6.064 0.507 -24.802 1.00 35.62 184 VAL A N 1
ATOM 1351 C CA . VAL A 1 184 ? 7.121 -0.051 -25.718 1.00 35.62 184 VAL A CA 1
ATOM 1352 C C . VAL A 1 184 ? 8.591 0.117 -25.229 1.00 35.62 184 VAL A C 1
ATOM 1354 O O . VAL A 1 184 ? 8.865 1.138 -24.601 1.00 35.62 184 VAL A O 1
ATOM 1357 N N . PRO A 1 185 ? 9.569 -0.815 -25.477 1.00 31.39 185 PRO A N 1
ATOM 1358 C CA . PRO A 1 185 ? 9.564 -2.134 -26.164 1.00 31.39 185 PRO A CA 1
ATOM 1359 C C . PRO A 1 185 ? 9.994 -3.357 -25.296 1.00 31.39 185 PRO A C 1
ATOM 1361 O O . PRO A 1 185 ? 10.307 -3.230 -24.114 1.00 31.39 185 PRO A O 1
ATOM 1364 N N . ALA A 1 186 ? 10.058 -4.552 -25.910 1.00 32.75 186 ALA A N 1
ATOM 1365 C CA . ALA A 1 186 ? 10.494 -5.825 -25.307 1.00 32.75 186 ALA A CA 1
ATOM 1366 C C . ALA A 1 186 ? 11.666 -6.508 -26.060 1.00 32.75 186 ALA A C 1
ATOM 1368 O O . ALA A 1 186 ? 11.817 -6.301 -27.263 1.00 32.75 186 ALA A O 1
ATOM 1369 N N . PRO A 1 187 ? 12.426 -7.393 -25.382 1.00 29.33 187 PRO A N 1
ATOM 1370 C CA . PRO A 1 187 ? 13.019 -8.602 -25.979 1.00 29.33 187 PRO A CA 1
ATOM 1371 C C . PRO A 1 187 ? 12.586 -9.868 -25.191 1.00 29.33 187 PRO A C 1
ATOM 1373 O O . PRO A 1 187 ? 12.756 -9.932 -23.977 1.00 29.33 187 PRO A O 1
ATOM 1376 N N . GLN A 1 188 ? 11.817 -10.792 -25.781 1.00 23.70 188 GLN A N 1
ATOM 1377 C CA . GLN A 1 188 ? 12.211 -11.971 -26.592 1.00 23.70 188 GLN A CA 1
ATOM 1378 C C . GLN A 1 188 ? 12.371 -13.299 -25.795 1.00 23.70 188 GLN A C 1
ATOM 1380 O O . GLN A 1 188 ? 12.573 -13.263 -24.581 1.00 23.70 188 GLN A O 1
ATOM 1385 N N . PRO A 1 189 ? 12.178 -14.482 -26.430 1.00 30.00 189 PRO A N 1
ATOM 1386 C CA . PRO A 1 189 ? 11.956 -15.753 -25.723 1.00 30.00 189 PRO A CA 1
ATOM 1387 C C . PRO A 1 189 ? 13.244 -16.413 -25.208 1.00 30.00 189 PRO A C 1
ATOM 1389 O O . PRO A 1 189 ? 14.264 -16.389 -25.887 1.00 30.00 189 PRO A O 1
ATOM 1392 N N . GLY A 1 190 ? 13.171 -17.082 -24.048 1.00 36.16 190 GLY A N 1
ATOM 1393 C CA . GLY A 1 190 ? 14.281 -17.898 -23.519 1.00 36.16 190 GLY A CA 1
ATOM 1394 C C . GLY A 1 190 ? 14.457 -17.924 -21.994 1.00 36.16 190 GLY A C 1
ATOM 1395 O O . GLY A 1 190 ? 15.423 -18.506 -21.507 1.00 36.16 190 GLY A O 1
ATOM 1396 N N . TYR A 1 191 ? 13.570 -17.296 -21.214 1.00 30.88 191 TYR A N 1
ATOM 1397 C CA . TYR A 1 191 ? 13.783 -17.155 -19.769 1.00 30.88 191 TYR A CA 1
ATOM 1398 C C . TYR A 1 191 ? 13.477 -18.437 -18.975 1.00 30.88 191 TYR A C 1
ATOM 1400 O O . TYR A 1 191 ? 12.323 -18.773 -18.709 1.00 30.88 191 TYR A O 1
ATOM 1408 N N . LYS A 1 192 ? 14.537 -19.122 -18.531 1.00 26.84 192 LYS A N 1
ATOM 1409 C CA . LYS A 1 192 ? 14.478 -20.120 -17.452 1.00 26.84 192 LYS A CA 1
ATOM 1410 C C . LYS A 1 192 ? 14.010 -19.430 -16.155 1.00 26.84 192 LYS A C 1
ATOM 1412 O O . LYS A 1 192 ? 14.443 -18.301 -15.912 1.00 26.84 192 LYS A O 1
ATOM 1417 N N . PRO A 1 193 ? 13.173 -20.056 -15.303 1.00 29.17 193 PRO A N 1
ATOM 1418 C CA . PRO A 1 193 ? 12.749 -19.440 -14.049 1.00 29.17 193 PRO A CA 1
ATOM 1419 C C . PRO A 1 193 ? 13.951 -19.061 -13.178 1.00 29.17 193 PRO A C 1
ATOM 1421 O O . PRO A 1 193 ? 14.718 -19.929 -12.758 1.00 29.17 193 PRO A O 1
ATOM 1424 N N . SER A 1 194 ? 14.104 -17.766 -12.899 1.00 33.22 194 SER A N 1
ATOM 1425 C CA . SER A 1 194 ? 14.955 -17.325 -11.795 1.00 33.22 194 SER A CA 1
ATOM 1426 C C . SER A 1 194 ? 14.256 -17.706 -10.485 1.00 33.22 194 SER A C 1
ATOM 1428 O O . SER A 1 194 ? 13.030 -17.552 -10.415 1.00 33.22 194 SER A O 1
ATOM 1430 N N . PRO A 1 195 ? 14.972 -18.197 -9.456 1.00 35.16 195 PRO A N 1
ATOM 1431 C CA . PRO A 1 195 ? 14.383 -18.430 -8.143 1.00 35.16 195 PRO A CA 1
ATOM 1432 C C . PRO A 1 195 ? 13.642 -17.187 -7.645 1.00 35.16 195 PRO A C 1
ATOM 1434 O O . PRO A 1 195 ? 14.056 -16.057 -7.923 1.00 35.16 195 PRO A O 1
ATOM 1437 N N . ALA A 1 196 ? 12.552 -17.394 -6.902 1.00 42.31 196 ALA A N 1
ATOM 1438 C CA . ALA A 1 196 ? 11.854 -16.293 -6.250 1.00 42.31 196 ALA A CA 1
ATOM 1439 C C . ALA A 1 196 ? 12.870 -15.456 -5.446 1.00 42.31 196 ALA A C 1
ATOM 1441 O O . ALA A 1 196 ? 13.690 -16.051 -4.738 1.00 42.31 196 ALA A O 1
ATOM 1442 N N . PRO A 1 197 ? 12.845 -14.111 -5.540 1.00 41.94 197 PRO A N 1
ATOM 1443 C CA . PRO A 1 197 ? 13.694 -13.279 -4.704 1.00 41.94 197 PRO A CA 1
ATOM 1444 C C . PRO A 1 197 ? 13.505 -13.681 -3.243 1.00 41.94 197 PRO A C 1
ATOM 1446 O O . PRO A 1 197 ? 12.372 -13.725 -2.755 1.00 41.94 197 PRO A O 1
ATOM 1449 N N . VAL A 1 198 ? 14.612 -13.992 -2.566 1.00 41.44 198 VAL A N 1
ATOM 1450 C CA . VAL A 1 198 ? 14.613 -14.231 -1.118 1.00 41.44 198 VAL A CA 1
ATOM 1451 C C . VAL A 1 198 ? 13.910 -13.039 -0.460 1.00 41.44 198 VAL A C 1
ATOM 1453 O O . VAL A 1 198 ? 14.186 -11.905 -0.869 1.00 41.44 198 VAL A O 1
ATOM 1456 N N . PRO A 1 199 ? 13.003 -13.248 0.516 1.00 49.78 199 PRO A N 1
ATOM 1457 C CA . PRO A 1 199 ? 12.374 -12.145 1.225 1.00 49.78 199 PRO A CA 1
ATOM 1458 C C . PRO A 1 199 ? 13.435 -11.148 1.684 1.00 49.78 199 PRO A C 1
ATOM 1460 O O . PRO A 1 199 ? 14.391 -11.526 2.365 1.00 49.78 199 PRO A O 1
ATOM 1463 N N . ALA A 1 200 ? 13.284 -9.883 1.285 1.00 48.34 200 ALA A N 1
ATOM 1464 C CA . ALA A 1 200 ? 14.157 -8.829 1.780 1.00 48.34 200 ALA A CA 1
ATOM 1465 C C . ALA A 1 200 ? 14.107 -8.841 3.321 1.00 48.34 200 ALA A C 1
ATOM 1467 O O . 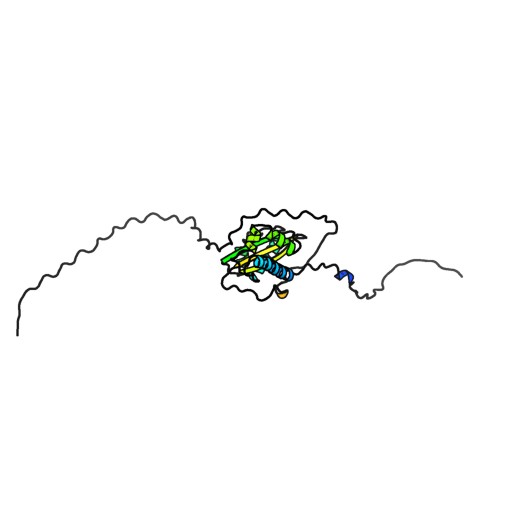ALA A 1 200 ? 13.019 -9.057 3.869 1.00 48.34 200 ALA A O 1
ATOM 1468 N N . PRO A 1 201 ? 15.238 -8.626 4.024 1.00 38.88 201 PRO A N 1
ATOM 1469 C CA . PRO A 1 201 ? 15.254 -8.608 5.479 1.00 38.88 201 PRO A CA 1
ATOM 1470 C C . PRO A 1 201 ? 14.163 -7.685 6.015 1.00 38.88 201 PRO A C 1
ATOM 1472 O O . PRO A 1 201 ? 14.148 -6.489 5.721 1.00 38.88 201 PRO A O 1
ATOM 1475 N N . GLN A 1 202 ? 13.224 -8.268 6.760 1.00 41.50 202 GLN A N 1
ATOM 1476 C CA . GLN A 1 202 ? 12.097 -7.545 7.331 1.00 41.50 202 GLN A CA 1
ATOM 1477 C C . GLN A 1 202 ? 12.617 -6.391 8.202 1.00 41.50 202 GLN A C 1
ATOM 1479 O O . GLN A 1 202 ? 13.352 -6.650 9.160 1.00 41.50 202 GLN A O 1
ATOM 1484 N N . PRO A 1 203 ? 12.171 -5.142 7.977 1.00 42.69 203 PRO A N 1
ATOM 1485 C CA . PRO A 1 203 ? 12.073 -4.192 9.072 1.00 42.69 203 PRO A CA 1
ATOM 1486 C C . PRO A 1 203 ? 11.266 -4.839 10.206 1.00 42.69 203 PRO A C 1
ATOM 1488 O O . PRO A 1 203 ? 10.341 -5.624 9.955 1.00 42.69 203 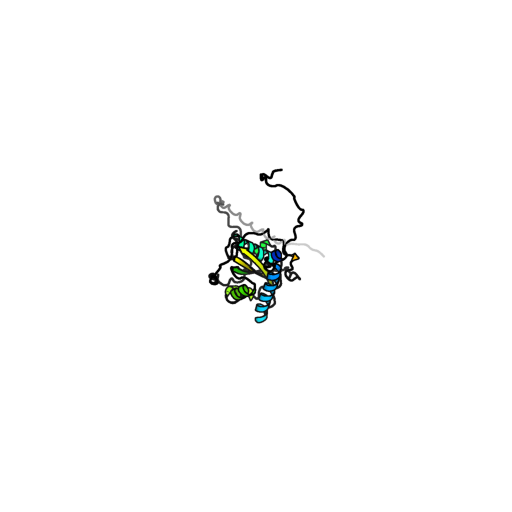PRO A O 1
ATOM 1491 N N . ALA A 1 204 ? 11.609 -4.523 11.456 1.00 35.62 204 ALA A N 1
ATOM 1492 C CA . ALA A 1 204 ? 10.821 -4.967 12.603 1.00 35.62 204 ALA A CA 1
ATOM 1493 C C . ALA A 1 204 ? 9.335 -4.591 12.405 1.00 35.62 204 ALA A C 1
ATOM 1495 O O . ALA A 1 204 ? 9.071 -3.562 11.774 1.00 35.62 204 ALA A O 1
ATOM 1496 N N . PRO A 1 205 ? 8.369 -5.381 12.926 1.00 35.88 205 PRO A N 1
ATOM 1497 C CA . PRO A 1 205 ? 6.952 -5.048 12.825 1.00 35.88 205 PRO A CA 1
ATOM 1498 C C . PRO A 1 205 ? 6.746 -3.625 13.324 1.00 35.88 205 PRO A C 1
ATOM 1500 O O . PRO A 1 205 ? 6.978 -3.346 14.499 1.00 35.88 205 PRO A O 1
ATOM 1503 N N . GLN A 1 206 ? 6.381 -2.712 12.427 1.00 42.47 206 GLN A N 1
ATOM 1504 C CA . GLN A 1 206 ? 6.212 -1.322 12.813 1.00 42.47 206 GLN A CA 1
ATOM 1505 C C . GLN A 1 206 ? 4.896 -1.239 13.585 1.00 42.47 206 GLN A C 1
ATOM 1507 O O . GLN A 1 206 ? 3.849 -1.529 12.997 1.00 42.47 206 GLN A O 1
ATOM 1512 N N . PRO A 1 207 ? 4.904 -0.882 14.887 1.00 42.44 207 PRO A N 1
ATOM 1513 C CA . PRO A 1 207 ? 3.668 -0.550 15.574 1.00 42.44 207 PRO A CA 1
ATOM 1514 C C . PRO A 1 207 ? 3.041 0.578 14.767 1.00 42.44 207 PRO A C 1
ATOM 1516 O O . PRO A 1 207 ? 3.731 1.559 14.480 1.00 42.44 207 PRO A O 1
ATOM 1519 N N . GLY A 1 208 ? 1.792 0.378 14.336 1.00 47.81 208 GLY A N 1
ATOM 1520 C CA . GLY A 1 208 ? 1.171 1.197 13.299 1.00 47.81 208 GLY A CA 1
ATOM 1521 C C . GLY A 1 208 ? 1.437 2.682 13.528 1.00 47.81 208 GLY A C 1
ATOM 1522 O O . GLY A 1 208 ? 1.190 3.193 14.627 1.00 47.81 208 GLY A O 1
ATOM 1523 N N . TYR A 1 209 ? 2.037 3.338 12.529 1.00 50.41 209 TYR A N 1
ATOM 1524 C CA . TYR A 1 209 ? 2.565 4.686 12.701 1.00 50.41 209 TYR A CA 1
ATOM 1525 C C . TYR A 1 209 ? 1.428 5.594 13.158 1.00 50.41 209 TYR A C 1
ATOM 1527 O O . TYR A 1 209 ? 0.462 5.796 12.423 1.00 50.41 209 TYR A O 1
ATOM 1535 N N . LYS A 1 210 ? 1.565 6.160 14.359 1.00 53.03 210 LYS A N 1
ATOM 1536 C CA . LYS A 1 210 ? 0.758 7.294 14.813 1.00 53.03 210 LYS A CA 1
ATOM 1537 C C . LYS A 1 210 ? 1.411 8.589 14.327 1.00 53.03 210 LYS A C 1
ATOM 1539 O O . LYS A 1 210 ? 2.636 8.612 14.171 1.00 53.03 210 LYS A O 1
ATOM 1544 N N . PRO A 1 211 ? 0.646 9.668 14.086 1.00 42.56 211 PRO A N 1
ATOM 1545 C CA . PRO A 1 211 ? 1.235 10.965 13.801 1.00 42.56 211 PRO A CA 1
ATOM 1546 C C . PRO A 1 211 ? 2.175 11.356 14.942 1.00 42.56 211 PRO A C 1
ATOM 1548 O O . PRO A 1 211 ? 1.746 11.489 16.089 1.00 42.56 211 PRO A O 1
ATOM 1551 N N . SER A 1 212 ? 3.460 11.530 14.633 1.00 42.84 212 SER A N 1
ATOM 1552 C CA . SER A 1 212 ? 4.356 12.239 15.543 1.00 42.84 212 SER A CA 1
ATOM 1553 C C . SER A 1 212 ? 3.822 13.666 15.697 1.00 42.84 212 SER A C 1
ATOM 1555 O O . SER A 1 212 ? 3.387 14.238 14.689 1.00 42.84 212 SER A O 1
ATOM 1557 N N . PRO A 1 213 ? 3.866 14.274 16.897 1.00 36.88 213 PRO A N 1
ATOM 1558 C CA . PRO A 1 213 ? 3.652 15.708 17.031 1.00 36.88 213 PRO A CA 1
ATOM 1559 C C . PRO A 1 213 ? 4.525 16.464 16.026 1.00 36.88 213 PRO A C 1
ATOM 1561 O O . PRO A 1 213 ? 5.647 16.033 15.730 1.00 36.88 213 PRO A O 1
ATOM 1564 N N . ALA A 1 214 ? 4.009 17.575 15.494 1.00 36.31 214 ALA A N 1
ATOM 1565 C CA . ALA A 1 214 ? 4.801 18.449 14.637 1.00 36.31 214 ALA A CA 1
ATOM 1566 C C . ALA A 1 214 ? 6.102 18.832 15.370 1.00 36.31 214 ALA A C 1
ATOM 1568 O O . ALA A 1 214 ? 6.045 19.079 16.580 1.00 36.31 214 ALA A O 1
ATOM 1569 N N . PRO A 1 215 ? 7.261 18.884 14.686 1.00 36.91 215 PRO A N 1
ATOM 1570 C CA . PRO A 1 215 ? 8.494 19.322 15.319 1.00 36.91 215 PRO A CA 1
ATOM 1571 C C . PRO A 1 215 ? 8.283 20.699 15.948 1.00 36.91 215 PRO A C 1
ATOM 1573 O O . PRO A 1 215 ? 7.918 21.650 15.254 1.00 36.91 215 PRO A O 1
ATOM 1576 N N . VAL A 1 216 ? 8.520 20.807 17.257 1.00 35.31 216 VAL A N 1
ATOM 1577 C CA . VAL A 1 216 ? 8.685 22.117 17.890 1.00 35.31 216 VAL A CA 1
ATOM 1578 C C . VAL A 1 216 ? 9.848 22.799 17.159 1.00 35.31 216 VAL A C 1
ATOM 1580 O O . VAL A 1 216 ? 10.884 22.148 16.988 1.00 35.31 216 VAL A O 1
ATOM 1583 N N . PRO A 1 217 ? 9.707 24.053 16.688 1.00 39.12 217 PRO A N 1
ATOM 1584 C CA . PRO A 1 217 ? 10.802 24.750 16.029 1.00 39.12 217 PRO A CA 1
ATOM 1585 C C . PRO A 1 217 ? 12.055 24.709 16.902 1.00 39.12 217 PRO A C 1
ATOM 1587 O O . PRO A 1 217 ? 12.003 25.047 18.086 1.00 39.12 217 PRO A O 1
ATOM 1590 N N . ALA A 1 218 ? 13.173 24.262 16.327 1.00 39.28 218 ALA A N 1
ATOM 1591 C CA . ALA A 1 218 ? 14.438 24.224 17.045 1.00 39.28 218 ALA A CA 1
ATOM 1592 C C . ALA A 1 218 ? 14.794 25.641 17.539 1.00 39.28 218 ALA A C 1
ATOM 1594 O O . ALA A 1 218 ? 14.623 26.597 16.773 1.00 39.28 218 ALA A O 1
ATOM 1595 N N . PRO A 1 219 ? 15.305 25.806 18.775 1.00 39.41 219 PRO A N 1
ATOM 1596 C CA . PRO A 1 219 ? 15.808 27.095 19.230 1.00 39.41 219 PRO A CA 1
ATOM 1597 C C . PRO A 1 219 ? 16.862 27.613 18.248 1.00 39.41 219 PRO A C 1
ATOM 1599 O O . PRO A 1 219 ? 17.841 26.918 17.970 1.00 39.41 219 PRO A O 1
ATOM 1602 N N . GLN A 1 220 ? 16.663 28.817 17.706 1.00 35.16 220 GLN A N 1
ATOM 1603 C CA . GLN A 1 220 ? 17.638 29.408 16.792 1.00 35.16 220 GLN A CA 1
ATOM 1604 C C . GLN A 1 220 ? 18.966 29.635 17.535 1.00 35.16 220 GLN A C 1
ATOM 1606 O O . GLN A 1 220 ? 18.968 30.308 18.571 1.00 35.16 220 GLN A O 1
ATOM 1611 N N . PRO A 1 221 ? 20.106 29.124 17.033 1.00 41.50 221 PRO A N 1
ATOM 1612 C CA . PRO A 1 221 ? 21.398 29.429 17.628 1.00 41.50 221 PRO A CA 1
ATOM 1613 C C . PRO A 1 221 ? 21.724 30.913 17.424 1.00 41.50 221 PRO A C 1
ATOM 1615 O O . PRO A 1 221 ? 21.817 31.367 16.287 1.00 41.50 221 PRO A O 1
ATOM 1618 N N . GLY A 1 222 ? 21.944 31.657 18.514 1.00 50.88 222 GLY A N 1
ATOM 1619 C CA . GLY A 1 222 ? 22.574 32.981 18.432 1.00 50.88 222 GLY A CA 1
ATOM 1620 C C . GLY A 1 222 ? 21.751 34.206 18.839 1.00 50.88 222 GLY A C 1
ATOM 1621 O O . GLY A 1 222 ? 21.923 35.255 18.230 1.00 50.88 222 GLY A O 1
ATOM 1622 N N . TYR A 1 223 ? 20.970 34.147 19.923 1.00 34.91 223 TYR A N 1
ATOM 1623 C CA . TYR A 1 223 ? 20.751 35.350 20.741 1.00 34.91 223 TYR A CA 1
ATOM 1624 C C . TYR A 1 223 ? 21.631 35.287 21.989 1.00 34.91 223 TYR A C 1
ATOM 1626 O O . TYR A 1 223 ? 21.331 34.580 22.946 1.00 34.91 223 TYR A O 1
ATOM 1634 N N . LYS A 1 224 ? 22.738 36.035 21.966 1.00 45.53 224 LYS A N 1
ATOM 1635 C CA . LYS A 1 224 ? 23.575 36.302 23.141 1.00 45.53 224 LYS A CA 1
ATOM 1636 C C . LYS A 1 224 ? 22.865 37.376 23.974 1.00 45.53 224 LYS A C 1
ATOM 1638 O O . LYS A 1 224 ? 22.736 38.493 23.469 1.00 45.53 224 LYS A O 1
ATOM 1643 N N . PRO A 1 225 ? 22.409 37.098 25.210 1.00 42.00 225 PRO A N 1
ATOM 1644 C CA . PRO A 1 225 ? 21.868 38.146 26.060 1.00 42.00 225 PRO A CA 1
ATOM 1645 C C . PRO A 1 225 ? 22.934 39.223 26.274 1.00 42.00 225 PRO A C 1
ATOM 1647 O O . PRO A 1 225 ? 24.094 38.917 26.575 1.00 42.00 225 PRO A O 1
ATOM 1650 N N . SER A 1 226 ? 22.539 40.481 26.085 1.00 49.94 226 SER A N 1
ATOM 1651 C CA . SER A 1 226 ? 23.342 41.611 26.546 1.00 49.94 226 SER A CA 1
ATOM 1652 C C . SER A 1 226 ? 23.458 41.570 28.075 1.00 49.94 226 SER A C 1
ATOM 1654 O O . SER A 1 226 ? 22.679 40.893 28.749 1.00 49.94 226 SER A O 1
ATOM 1656 N N . SER A 1 227 ? 24.460 42.263 28.607 1.00 48.88 227 SER A N 1
ATOM 1657 C CA . SER A 1 227 ? 24.849 42.285 30.020 1.00 48.88 227 SER A CA 1
ATOM 1658 C C . SER A 1 227 ? 23.674 42.473 30.990 1.00 48.88 227 SER A C 1
ATOM 1660 O O . SER A 1 227 ? 22.717 43.192 30.707 1.00 48.88 227 SER A O 1
ATOM 1662 N N . ALA A 1 228 ? 23.792 41.845 32.164 1.00 46.47 228 ALA A N 1
ATOM 1663 C CA . ALA A 1 228 ? 22.781 41.869 33.218 1.00 46.47 228 ALA A CA 1
ATOM 1664 C C . ALA A 1 228 ? 22.339 43.301 33.605 1.00 46.47 228 ALA A C 1
ATOM 1666 O O . ALA A 1 228 ? 23.194 44.185 33.727 1.00 46.47 228 ALA A O 1
ATOM 1667 N N . PRO A 1 229 ? 21.039 43.537 33.874 1.00 48.38 229 PRO A N 1
ATOM 1668 C CA . PRO A 1 229 ? 20.583 44.794 34.454 1.00 48.38 229 PRO A CA 1
ATOM 1669 C C . PRO A 1 229 ? 21.123 44.958 35.878 1.00 48.38 229 PRO A C 1
ATOM 1671 O O . PRO A 1 229 ? 21.016 44.048 36.701 1.00 48.38 229 PRO A O 1
ATOM 1674 N N . VAL A 1 230 ? 21.655 46.141 36.185 1.00 53.44 230 VAL A N 1
ATOM 1675 C CA . VAL A 1 230 ? 22.027 46.524 37.555 1.00 53.44 230 VAL A CA 1
ATOM 1676 C C . VAL A 1 230 ? 20.764 46.530 38.437 1.00 53.44 230 VAL A C 1
ATOM 1678 O O . VAL A 1 230 ? 19.760 47.119 38.024 1.00 53.44 230 VAL A O 1
ATOM 1681 N N . PRO A 1 231 ? 20.768 45.921 39.641 1.00 51.97 231 PRO A N 1
ATOM 1682 C CA . PRO A 1 231 ? 19.600 45.931 40.516 1.00 51.97 231 PRO A CA 1
ATOM 1683 C C . PRO A 1 231 ? 19.223 47.353 40.945 1.00 51.97 231 PRO A C 1
ATOM 1685 O O . PRO A 1 231 ? 19.998 48.049 41.602 1.00 51.97 231 PRO A O 1
ATOM 1688 N N . ARG A 1 232 ? 18.003 47.783 40.609 1.00 53.50 232 ARG A N 1
ATOM 1689 C CA . ARG A 1 232 ? 17.415 49.016 41.146 1.00 53.50 232 ARG A CA 1
ATOM 1690 C C . ARG A 1 232 ? 16.882 48.728 42.558 1.00 53.50 232 ARG A C 1
ATOM 1692 O O . ARG A 1 232 ? 16.107 47.782 42.695 1.00 53.50 232 ARG A O 1
ATOM 1699 N N . PRO A 1 233 ? 17.244 49.508 43.593 1.00 51.88 233 PRO A N 1
ATOM 1700 C CA . PRO A 1 233 ? 16.761 49.264 44.949 1.00 51.88 233 PRO A CA 1
ATOM 1701 C C . PRO A 1 233 ? 15.234 49.395 45.032 1.00 51.88 233 PRO A C 1
ATOM 1703 O O . PRO A 1 233 ? 14.640 50.346 44.517 1.00 51.88 233 PRO A O 1
ATOM 1706 N N . THR A 1 234 ? 14.603 48.422 45.685 1.00 54.25 234 THR A N 1
ATOM 1707 C CA . THR A 1 234 ? 13.163 48.387 45.959 1.00 54.25 234 THR A CA 1
ATOM 1708 C C . THR A 1 234 ? 12.781 49.442 46.992 1.00 54.25 234 THR A C 1
ATOM 1710 O O . THR A 1 234 ? 13.368 49.492 48.073 1.00 54.25 234 THR A O 1
ATOM 1713 N N . ALA A 1 235 ? 11.769 50.254 46.683 1.00 51.69 235 ALA A N 1
ATOM 1714 C CA . ALA A 1 235 ? 11.182 51.180 47.647 1.00 51.69 235 ALA A CA 1
ATOM 1715 C C . ALA A 1 235 ? 10.445 50.419 48.766 1.00 51.69 235 ALA A C 1
ATOM 1717 O O . ALA A 1 235 ? 9.826 49.383 48.520 1.00 51.69 235 ALA A O 1
ATOM 1718 N N . ALA A 1 236 ? 10.524 50.945 49.989 1.00 57.38 236 ALA A N 1
ATOM 1719 C CA . ALA A 1 236 ? 9.904 50.365 51.178 1.00 57.38 236 ALA A CA 1
ATOM 1720 C C . ALA A 1 236 ? 8.358 50.449 51.145 1.00 57.38 236 ALA A C 1
ATOM 1722 O O . ALA A 1 236 ? 7.811 51.356 50.510 1.00 57.38 236 ALA A O 1
ATOM 1723 N N . PRO A 1 237 ? 7.640 49.547 51.846 1.00 58.19 237 PRO A N 1
ATOM 1724 C CA . PRO A 1 237 ? 6.189 49.639 51.992 1.00 58.19 237 PRO A CA 1
ATOM 1725 C C . PRO A 1 237 ? 5.781 50.877 52.818 1.00 58.19 237 PRO A C 1
ATOM 1727 O O . PRO A 1 237 ? 6.511 51.271 53.732 1.00 58.19 237 PRO A O 1
ATOM 1730 N N . PRO A 1 238 ? 4.618 51.496 52.535 1.00 61.31 238 PRO A N 1
ATOM 1731 C CA . PRO A 1 238 ? 4.146 52.658 53.280 1.00 61.31 238 PRO A CA 1
ATOM 1732 C C . PRO A 1 238 ? 3.771 52.303 54.725 1.00 61.31 238 PRO A C 1
ATOM 1734 O O . PRO A 1 238 ? 3.154 51.274 54.999 1.00 61.31 238 PRO A O 1
ATOM 1737 N N . SER A 1 239 ? 4.142 53.198 55.642 1.00 57.62 239 SER A N 1
ATOM 1738 C CA . SER A 1 239 ? 3.892 53.070 57.079 1.00 57.62 239 SER A CA 1
ATOM 1739 C C . SER A 1 239 ? 2.406 53.183 57.438 1.00 57.62 239 SER A C 1
ATOM 1741 O O . SER A 1 239 ? 1.631 53.881 56.783 1.00 57.62 239 SER A O 1
ATOM 1743 N N . SER A 1 240 ? 2.042 52.522 58.533 1.00 53.38 240 SER A N 1
ATOM 1744 C CA . SER A 1 240 ? 0.739 52.546 59.199 1.00 53.38 240 SER A CA 1
ATOM 1745 C C . SER A 1 240 ? 0.161 53.953 59.403 1.00 53.38 240 SER A C 1
ATOM 1747 O O . SER A 1 240 ? 0.786 54.803 60.039 1.00 53.38 240 SER A O 1
ATOM 1749 N N . ALA A 1 241 ? -1.085 54.155 58.964 1.00 59.06 241 ALA A N 1
ATOM 1750 C CA . ALA A 1 241 ? -1.904 55.290 59.383 1.00 59.06 241 ALA A CA 1
ATOM 1751 C C . ALA A 1 241 ? -2.373 55.110 60.849 1.00 59.06 241 ALA A C 1
ATOM 1753 O O . ALA A 1 241 ? -2.699 53.988 61.245 1.00 59.06 241 ALA A O 1
ATOM 1754 N N . PRO A 1 242 ? -2.415 56.178 61.669 1.00 61.94 242 PRO A N 1
ATOM 1755 C CA . PRO A 1 242 ? -2.783 56.080 63.079 1.00 61.94 242 PRO A CA 1
ATOM 1756 C C . PRO A 1 242 ? -4.296 55.920 63.291 1.00 61.94 242 PRO A C 1
ATOM 1758 O O . PRO A 1 242 ? -5.111 56.483 62.560 1.00 61.94 242 PRO A O 1
ATOM 1761 N N . ALA A 1 243 ? -4.669 55.199 64.351 1.00 60.00 243 ALA A N 1
ATOM 1762 C CA . ALA A 1 243 ? -6.058 55.058 64.779 1.00 60.00 243 ALA A CA 1
ATOM 1763 C C . ALA A 1 243 ? -6.659 56.404 65.253 1.00 60.00 243 ALA A C 1
ATOM 1765 O O . ALA A 1 243 ? -5.967 57.177 65.927 1.00 60.00 243 ALA A O 1
ATOM 1766 N N . PRO A 1 244 ? -7.946 56.689 64.973 1.00 68.12 244 PRO A N 1
ATOM 1767 C CA . PRO A 1 244 ? -8.615 57.877 65.494 1.00 68.12 244 PRO A CA 1
ATOM 1768 C C . PRO A 1 244 ? -8.804 57.788 67.018 1.00 68.12 244 PRO A C 1
ATOM 1770 O O . PRO A 1 244 ? -9.245 56.769 67.551 1.00 68.12 244 PRO A O 1
ATOM 1773 N N . LYS A 1 245 ? -8.487 58.878 67.731 1.00 60.22 245 LYS A N 1
ATOM 1774 C CA . LYS A 1 245 ? -8.732 59.003 69.178 1.00 60.22 245 LYS A CA 1
ATOM 1775 C C . LYS A 1 245 ? -10.238 59.067 69.494 1.00 60.22 245 LYS A C 1
ATOM 1777 O O . LYS A 1 245 ? -10.986 59.663 68.721 1.00 60.22 245 LYS A O 1
ATOM 1782 N N . PRO A 1 246 ? -10.678 58.559 70.661 1.00 56.75 246 PRO A N 1
ATOM 1783 C CA . PRO A 1 246 ? -12.065 58.680 71.101 1.00 56.75 246 PRO A CA 1
ATOM 1784 C C . PRO A 1 246 ? -12.410 60.124 71.492 1.00 56.75 246 PRO A C 1
ATOM 1786 O O . PRO A 1 246 ? -11.765 60.721 72.357 1.00 56.75 246 PRO A O 1
ATOM 1789 N N . THR A 1 247 ? -13.467 60.675 70.896 1.00 63.72 247 THR A N 1
ATOM 1790 C CA . THR A 1 247 ? -14.067 61.951 71.309 1.00 63.72 247 THR A CA 1
ATOM 1791 C C . THR A 1 247 ? -15.108 61.720 72.400 1.00 63.72 247 THR A C 1
ATOM 1793 O O . THR A 1 247 ? -16.248 61.352 72.120 1.00 63.72 247 THR A O 1
ATOM 1796 N N . SER A 1 248 ? -14.736 61.979 73.650 1.00 51.62 248 SER A N 1
ATOM 1797 C CA . SER A 1 248 ? -15.676 62.018 74.772 1.00 51.62 248 SER A CA 1
ATOM 1798 C C . SER A 1 248 ? -16.128 63.453 75.046 1.00 51.62 248 SER A C 1
ATOM 1800 O O . SER A 1 248 ? -15.292 64.235 75.499 1.00 51.62 248 SER A O 1
ATOM 1802 N N . ARG A 1 249 ? -17.428 63.769 74.877 1.00 46.38 249 ARG A N 1
ATOM 1803 C CA . ARG A 1 249 ? -18.321 64.359 75.916 1.00 46.38 249 ARG A CA 1
ATOM 1804 C C . ARG A 1 249 ? -19.560 65.124 75.396 1.00 46.38 249 ARG A C 1
ATOM 1806 O O . ARG A 1 249 ? -19.459 65.938 74.492 1.00 46.38 249 ARG A O 1
ATOM 1813 N N . CYS A 1 250 ? -20.629 64.987 76.196 1.00 44.19 250 CYS A N 1
ATOM 1814 C CA . CYS A 1 250 ? -21.701 65.956 76.509 1.00 44.19 250 CYS A CA 1
ATOM 1815 C C . CYS A 1 250 ? -22.856 66.234 75.519 1.00 44.19 250 CYS A C 1
ATOM 1817 O O . CYS A 1 250 ? -22.652 66.492 74.342 1.00 44.19 250 CYS A O 1
ATOM 1819 N N . GLY A 1 251 ? -24.064 66.340 76.103 1.00 41.66 251 GLY A N 1
ATOM 1820 C CA . GLY A 1 251 ? -25.305 66.854 75.496 1.00 41.66 251 GLY A CA 1
ATOM 1821 C C . GLY A 1 251 ? -26.266 65.728 75.084 1.00 41.66 251 GLY A C 1
ATOM 1822 O O . GLY A 1 251 ? -25.955 65.005 74.153 1.00 41.66 251 GLY A O 1
ATOM 1823 N N . ALA A 1 252 ? -27.343 65.397 75.812 1.00 43.94 252 ALA A N 1
ATOM 1824 C CA . ALA A 1 252 ? -28.563 66.193 76.053 1.00 43.94 252 ALA A CA 1
ATOM 1825 C C . ALA A 1 252 ? -29.341 66.458 74.736 1.00 43.94 252 ALA A C 1
ATOM 1827 O O . ALA A 1 252 ? -28.734 66.895 73.769 1.00 43.94 252 ALA A O 1
ATOM 1828 N N . LYS A 1 253 ? -30.669 66.284 74.642 1.00 45.44 253 LYS A N 1
ATOM 1829 C CA . LYS A 1 253 ? -31.701 66.306 75.698 1.00 45.44 253 LYS A CA 1
ATOM 1830 C C . LYS A 1 253 ? -33.068 65.849 75.129 1.00 45.44 253 LYS A C 1
ATOM 1832 O O . LYS A 1 253 ? -33.306 66.124 73.960 1.00 45.44 253 LYS A O 1
ATOM 1837 N N . TYR A 1 254 ? -33.939 65.339 76.014 1.00 46.72 254 TYR A N 1
ATOM 1838 C CA . TYR A 1 254 ? -35.374 65.014 75.830 1.00 46.72 254 TYR A CA 1
ATOM 1839 C C . TYR A 1 254 ? -35.714 63.842 74.896 1.00 46.72 254 TYR A C 1
ATOM 1841 O O . TYR A 1 254 ? -35.516 63.963 73.673 1.00 46.72 254 TYR A O 1
#

Radius of gyration: 38.02 Å; Cα contacts (8 Å, |Δi|>4): 312; chains: 1; bounding box: 60×87×170 Å

InterPro domains:
  IPR014044 CAP domain [PF00188] (44-159)
  IPR035940 CAP superfamily [G3DSA:3.40.33.10] (18-160)
  IPR035940 CAP superfamily [SSF55797] (36-160)

Nearest PDB structures (foldseek):
  4ifa-assembly1_A  TM=9.590E-01  e=2.895E-10  Bacillus anthracis str. Ames
  5vhg-assembly1_A  TM=7.489E-01  e=1.738E-07  Homo sapiens
  8th8-assembly1_P  TM=7.152E-01  e=1.911E-05  Tetrahymena thermophila
  2dda-assembly4_D  TM=7.034E-01  e=5.796E-05  Pseudechis australis
  8tid-assembly1_P  TM=7.263E-01  e=8.033E-05  Tetrahymena thermophila

Sequence (254 aa):
MLGQRFALYCAVVLAALAGASVDAQQLRGLQAYPSTAAFSKQMLEAVNAERAKQGLSPLCYNKKVNAAAQAHSDDQARSKKMSHTGSNGSTLGQRVTAQGFKWNNVGENVAAGQRDVAAVMQAWMNSSGHRANILGKDFKFFGMGYATGGSTPYWTQKFANGAGEVCDNGSPSDSDAKPSPAPVPAPQPGYKPSPAPVPAPQPAPQPGYKPSPAPVPAPQPGYKPSSAPVPRPTAAPPSSAPAPKPTSRCGAKY

Solvent-accessible surface area (backbone atoms only — not comparable to full-atom values): 16348 Å² total; per-residue (Å²): 132,87,80,92,82,91,82,92,79,82,91,89,85,82,89,74,90,74,76,83,77,76,57,77,71,72,69,71,71,68,78,75,71,72,50,68,28,58,49,42,39,52,42,53,52,54,50,30,51,61,19,49,79,69,78,40,79,65,62,36,45,21,69,37,43,17,52,32,12,28,59,48,8,45,44,25,15,75,70,67,43,86,67,80,56,44,95,88,70,42,46,64,67,56,42,30,43,74,48,74,43,59,61,59,28,42,41,76,40,76,49,68,63,53,89,48,63,67,57,43,50,53,55,33,66,73,30,74,44,45,30,48,54,68,61,39,82,78,44,46,33,29,20,46,12,69,26,59,33,77,94,37,34,21,38,22,41,26,38,27,24,43,79,95,68,65,64,48,95,54,71,58,48,72,86,75,60,75,82,76,83,86,87,90,90,88,85,83,92,81,83,72,86,72,78,78,80,73,80,71,84,74,68,73,68,69,75,61,47,54,75,72,77,77,81,74,81,74,81,76,89,81,81,77,80,74,80,82,82,78,86,76,84,80,81,78,83,85,78,86,80,81,81,84,79,87,87,85,81,85,80,88,81,136

Mean predicted aligned error: 17.95 Å

Organism: Pythium insidiosum (NCBI:txid114742)

Secondary structure (DSSP, 8-state):
-----------------------TTGGGG---PPPHHHHHHHHHHHHHHHHHTTTPPPPEE-HHHHHHHHHHHHHHHHHT---SS-TTS--HHHHHHTTT---SEEEEEEEES--SHHHHHHHHHTSHHHHHHHT-TT--EEEEEEEEETTEEEEEEEEEE-TT----SSSS-GGG-PPPPP------S--PPPPPPPPPPPPP----BPPPPPPPPPPPS---PPPPPPPPPPPPPPPPPPPPPP--------